Protein AF-A0A7C3UET1-F1 (afdb_monomer)

Nearest PDB structures (foldseek):
  3eo8-assembly3_E  TM=8.356E-01  e=1.888E-07  Clostridioides difficile 630
  3gfa-assembly1_B  TM=7.916E-01  e=6.105E-06  Clostridioides difficile 630
  6q1l-assembly1_B  TM=7.714E-01  e=3.092E-04  Thermotoga neapolitana DSM 4359
  4xoo-assembly2_C  TM=7.769E-01  e=6.409E-04  Mycobacterium tuberculosis H37Rv
  3gfd-assembly1_B  TM=6.385E-01  e=4.578E-04  Mus musculus

Secondary structure (DSSP, 8-state):
--PPPP-----------------------PPPPP-PPTTS--PPP---------------------PPPPPPPHHHHHHHHS-HHHHHHH-------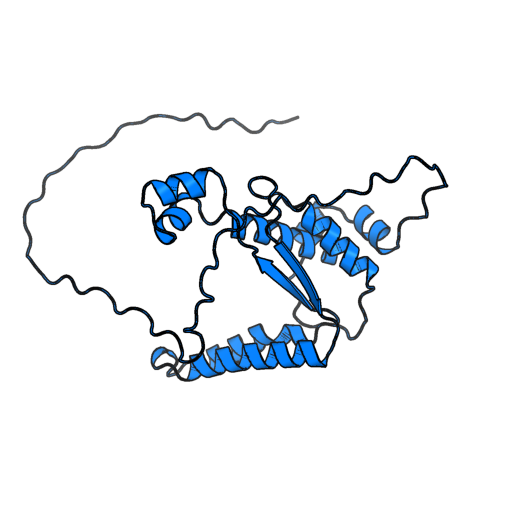-SPPPPHHHHHHHHHHHTTS--GGG---EEEEEE--HHHHHHHHHHHHHHHHHHHTSGGGTT-HHHHHHHHHHHHGGGGSS-EEEEEEPP---HHHHHHHHTT--HHHHHHHHT-HHHHHHHHHHHHHHHHHHHT-

Mean predicted aligned error: 14.2 Å

Structure (mmCIF, N/CA/C/O backbone):
data_AF-A0A7C3UET1-F1
#
_entry.id   AF-A0A7C3UET1-F1
#
loop_
_atom_site.group_PDB
_atom_site.id
_atom_site.type_symbol
_atom_site.label_atom_id
_atom_site.label_alt_id
_atom_site.label_comp_id
_atom_site.label_asym_id
_atom_site.label_entity_id
_atom_site.label_seq_id
_atom_site.pdbx_PDB_ins_code
_atom_site.Cartn_x
_atom_site.Cartn_y
_atom_site.Cartn_z
_atom_site.occupancy
_atom_site.B_iso_or_equiv
_atom_site.auth_seq_id
_atom_site.auth_comp_id
_atom_site.auth_asym_id
_atom_site.auth_atom_id
_atom_site.pdbx_PDB_model_num
ATOM 1 N N . MET A 1 1 ? -22.199 26.125 -11.992 1.00 42.38 1 MET A N 1
ATOM 2 C CA . MET A 1 1 ? -21.996 25.709 -13.396 1.00 42.38 1 MET A CA 1
ATOM 3 C C . MET A 1 1 ? -20.856 26.526 -13.980 1.00 42.38 1 MET A C 1
ATOM 5 O O . MET A 1 1 ? -21.085 27.665 -14.350 1.00 42.38 1 MET A O 1
ATOM 9 N N . THR A 1 2 ? -19.646 25.981 -14.042 1.00 31.84 2 THR A N 1
ATOM 10 C CA . THR A 1 2 ? -18.542 26.550 -14.833 1.00 31.84 2 THR A CA 1
ATOM 11 C C . THR A 1 2 ? -17.661 25.385 -15.267 1.00 31.84 2 THR A C 1
ATOM 13 O O . THR A 1 2 ? -17.102 24.666 -14.444 1.00 31.84 2 THR A O 1
ATOM 16 N N . GLY A 1 3 ? -17.692 25.114 -16.571 1.00 27.70 3 GLY A N 1
ATOM 17 C CA . GLY A 1 3 ? -17.158 23.908 -17.186 1.00 27.70 3 GLY A CA 1
ATOM 18 C C . GLY A 1 3 ? -15.649 23.950 -17.398 1.00 27.70 3 GLY A C 1
ATOM 19 O O . GLY A 1 3 ? -15.035 25.004 -17.546 1.00 27.70 3 GLY A O 1
ATOM 20 N N . TRP A 1 4 ? -15.074 22.755 -17.439 1.00 23.27 4 TRP A N 1
ATOM 21 C CA . TRP A 1 4 ? -13.683 22.485 -17.783 1.00 23.27 4 TRP A CA 1
ATOM 22 C C . TRP A 1 4 ? -13.467 22.752 -19.286 1.00 23.27 4 TRP A C 1
ATOM 24 O O . TRP A 1 4 ? -14.187 22.161 -20.098 1.00 23.27 4 TRP A O 1
ATOM 34 N N . PRO A 1 5 ? -12.520 23.610 -19.713 1.00 33.50 5 PRO A N 1
ATOM 35 C CA . PRO A 1 5 ? -12.307 23.844 -21.135 1.00 33.50 5 PRO A CA 1
ATOM 36 C C . PRO A 1 5 ? -11.598 22.651 -21.782 1.00 33.50 5 PRO A C 1
ATOM 38 O O . PRO A 1 5 ? -10.507 22.248 -21.379 1.00 33.50 5 PRO A O 1
ATOM 41 N N . SER A 1 6 ? -12.231 22.113 -22.821 1.00 32.22 6 SER A N 1
ATOM 42 C CA . SER A 1 6 ? -11.709 21.096 -23.729 1.00 32.22 6 SER A CA 1
ATOM 43 C C . SER A 1 6 ? -10.319 21.461 -24.267 1.00 32.22 6 SER A C 1
ATOM 45 O O . SER A 1 6 ? -10.151 22.499 -24.913 1.00 32.22 6 SER A O 1
ATOM 47 N N . CYS A 1 7 ? -9.346 20.573 -24.074 1.00 28.53 7 CYS A N 1
ATOM 48 C CA . CYS A 1 7 ? -8.029 20.665 -24.694 1.00 28.53 7 CYS A CA 1
ATOM 49 C C . CYS A 1 7 ? -8.159 20.403 -26.209 1.00 28.53 7 CYS A C 1
ATOM 51 O O . CYS A 1 7 ? -8.261 19.258 -26.657 1.00 28.53 7 CYS A O 1
ATOM 53 N N . ARG A 1 8 ? -8.220 21.478 -27.006 1.00 32.38 8 ARG A N 1
ATOM 54 C CA . ARG A 1 8 ? -8.099 21.424 -28.471 1.00 32.38 8 ARG A CA 1
ATOM 55 C C . ARG A 1 8 ? -6.652 21.090 -28.826 1.00 32.38 8 ARG A C 1
ATOM 57 O O . ARG A 1 8 ? -5.739 21.811 -28.443 1.00 32.38 8 ARG A O 1
ATOM 64 N N . ARG A 1 9 ? -6.449 20.020 -29.599 1.00 35.78 9 ARG A N 1
ATOM 65 C CA . ARG A 1 9 ? -5.160 19.721 -30.239 1.00 35.78 9 ARG A CA 1
ATOM 66 C C . ARG A 1 9 ? -4.886 20.778 -31.307 1.00 35.78 9 ARG A C 1
ATOM 68 O O . ARG A 1 9 ? -5.566 20.790 -32.330 1.00 35.78 9 ARG A O 1
ATOM 75 N N . SER A 1 10 ? -3.885 21.624 -31.100 1.00 31.27 10 SER A N 1
ATOM 76 C CA . SER A 1 10 ? -3.256 22.386 -32.177 1.00 31.27 10 SER A CA 1
ATOM 77 C C . SER A 1 10 ? -2.119 21.551 -32.772 1.00 31.27 10 SER A C 1
ATOM 79 O O . SER A 1 10 ? -1.204 21.116 -32.075 1.00 31.27 10 SER A O 1
ATOM 81 N N . ARG A 1 11 ? -2.199 21.282 -34.079 1.00 38.38 11 ARG A N 1
ATOM 82 C CA . ARG A 1 11 ? -1.039 20.880 -34.882 1.00 38.38 11 ARG A CA 1
ATOM 83 C 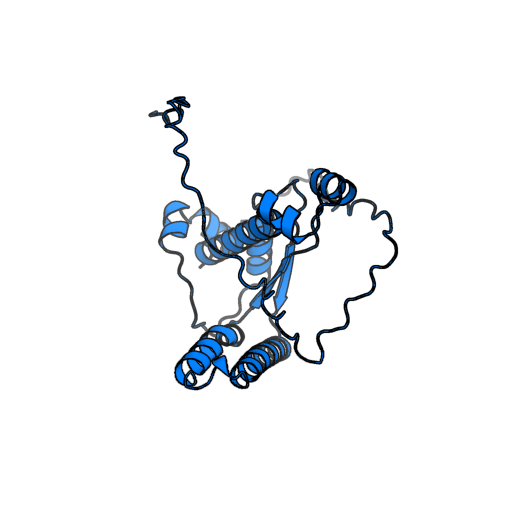C . ARG A 1 11 ? -0.241 22.145 -35.184 1.00 38.38 11 ARG A C 1
ATOM 85 O O . ARG A 1 11 ? -0.810 23.077 -35.745 1.00 38.38 11 ARG A O 1
ATOM 92 N N . ALA A 1 12 ? 1.049 22.155 -34.869 1.00 32.56 12 ALA A N 1
ATOM 93 C CA . ALA A 1 12 ? 1.991 23.114 -35.433 1.00 32.56 12 ALA A CA 1
ATOM 94 C C . ALA A 1 12 ? 3.374 22.467 -35.645 1.00 32.56 12 ALA A C 1
ATOM 96 O O . ALA A 1 12 ? 4.009 22.032 -34.692 1.00 32.56 12 ALA A O 1
ATOM 97 N N . ALA A 1 13 ? 3.730 22.389 -36.933 1.00 30.41 13 ALA A N 1
ATOM 98 C CA . ALA A 1 13 ? 5.034 22.438 -37.607 1.00 30.41 13 ALA A CA 1
ATOM 99 C C . ALA A 1 13 ? 6.297 21.825 -36.960 1.00 30.41 13 ALA A C 1
ATOM 101 O O . ALA A 1 13 ? 6.829 22.318 -35.969 1.00 30.41 13 ALA A O 1
ATOM 102 N N . GLU A 1 14 ? 6.849 20.824 -37.655 1.00 34.00 14 GLU A N 1
ATOM 103 C CA . GLU A 1 14 ? 8.229 20.339 -37.522 1.00 34.00 14 GLU A CA 1
ATOM 104 C C . GLU A 1 14 ? 9.252 21.399 -37.980 1.00 34.00 14 GLU A C 1
ATOM 106 O O . GLU A 1 14 ? 9.086 21.970 -39.062 1.00 34.00 14 GLU A O 1
ATOM 111 N N . PRO A 1 15 ? 10.368 21.600 -37.255 1.00 35.97 15 PRO A N 1
ATOM 112 C CA . PRO A 1 15 ? 11.546 22.247 -37.808 1.00 35.97 15 PRO A CA 1
ATOM 113 C C . PRO A 1 15 ? 12.622 21.226 -38.219 1.00 35.97 15 PRO A C 1
ATOM 115 O O . PRO A 1 15 ? 13.218 20.549 -37.387 1.00 35.97 15 PRO A O 1
ATOM 118 N N . GLY A 1 16 ? 12.868 21.182 -39.532 1.00 31.75 16 GLY A N 1
ATOM 119 C CA . GLY A 1 16 ? 14.183 21.180 -40.188 1.00 31.75 16 GLY A CA 1
ATOM 120 C C . GLY A 1 16 ? 15.289 20.258 -39.667 1.00 31.75 16 GLY A C 1
ATOM 121 O O . GLY A 1 16 ? 16.014 20.599 -38.735 1.00 31.75 16 GLY A O 1
ATOM 122 N N . ARG A 1 17 ? 15.525 19.170 -40.410 1.00 31.83 17 ARG A N 1
ATOM 123 C CA . ARG A 1 17 ? 16.782 18.407 -40.406 1.00 31.83 17 ARG A CA 1
ATOM 124 C C . ARG A 1 17 ? 17.966 19.332 -40.719 1.00 31.83 17 ARG A C 1
ATOM 126 O O . ARG A 1 17 ? 17.926 20.073 -41.699 1.00 31.83 17 ARG A O 1
ATOM 133 N N . ARG A 1 18 ? 19.029 19.247 -39.919 1.00 34.31 18 ARG A N 1
ATOM 134 C CA . ARG A 1 18 ? 20.379 19.666 -40.308 1.00 34.31 18 ARG A CA 1
ATOM 135 C C . ARG A 1 18 ? 21.311 18.479 -40.141 1.00 34.31 18 ARG A C 1
ATOM 137 O O . ARG A 1 18 ? 21.369 17.884 -39.067 1.00 34.31 18 ARG A O 1
ATOM 144 N N . ASP A 1 19 ? 21.997 18.162 -41.227 1.00 32.53 19 ASP A N 1
ATOM 145 C CA . ASP A 1 19 ? 23.050 17.164 -41.290 1.00 32.53 19 ASP A CA 1
ATOM 146 C C . ASP A 1 19 ? 24.285 17.654 -40.526 1.00 32.53 19 ASP A C 1
ATOM 148 O O . ASP A 1 19 ? 24.736 18.786 -40.704 1.00 32.53 19 ASP A O 1
ATOM 152 N N . ALA A 1 20 ? 24.846 16.783 -39.691 1.00 35.81 20 ALA A N 1
ATOM 153 C CA . ALA A 1 20 ? 26.198 16.913 -39.168 1.00 35.81 20 ALA A CA 1
ATOM 154 C C . ALA A 1 20 ? 26.827 15.517 -39.165 1.00 35.81 20 ALA A C 1
ATOM 156 O O . ALA A 1 20 ? 26.382 14.617 -38.453 1.00 35.81 20 ALA A O 1
ATOM 157 N N . GLY A 1 21 ? 27.820 15.330 -40.032 1.00 28.64 21 GLY A N 1
ATOM 158 C CA . GLY A 1 21 ? 28.594 14.103 -40.130 1.00 28.64 21 GLY A CA 1
ATOM 159 C C . GLY A 1 21 ? 29.679 13.994 -39.056 1.00 28.64 21 GLY A C 1
ATOM 160 O O . GLY A 1 21 ? 30.215 14.996 -38.595 1.00 28.64 21 GLY A O 1
ATOM 161 N N . GLY A 1 22 ? 30.027 12.740 -38.752 1.00 29.17 22 GLY A N 1
ATOM 162 C CA . GLY A 1 22 ? 31.383 12.295 -38.420 1.00 29.17 22 GLY A CA 1
ATOM 163 C C . GLY A 1 22 ? 31.859 12.440 -36.974 1.00 29.17 22 GLY A C 1
ATOM 164 O O . GLY A 1 22 ? 32.434 13.461 -36.624 1.00 29.17 22 GLY A O 1
ATOM 165 N N . ALA A 1 23 ? 31.777 11.352 -36.195 1.00 31.91 23 ALA A N 1
ATOM 166 C CA . ALA A 1 23 ? 32.791 11.013 -35.189 1.00 31.91 23 ALA A CA 1
ATOM 167 C C . ALA A 1 23 ? 32.694 9.537 -34.745 1.00 31.91 23 ALA A C 1
ATOM 169 O O . ALA A 1 23 ? 31.705 9.134 -34.143 1.00 31.91 23 ALA A O 1
ATOM 170 N N . GLY A 1 24 ? 33.755 8.775 -35.034 1.00 30.09 24 GLY A N 1
ATOM 171 C CA . GLY A 1 24 ? 34.467 7.931 -34.063 1.00 30.09 24 GLY A CA 1
ATOM 172 C C . GLY A 1 24 ? 33.767 6.710 -33.464 1.00 30.09 24 GLY A C 1
ATOM 173 O O . GLY A 1 24 ? 32.987 6.819 -32.525 1.00 30.09 24 GLY A O 1
ATOM 174 N N . ASP A 1 25 ? 34.183 5.542 -33.946 1.00 37.47 25 ASP A N 1
ATOM 175 C CA . ASP A 1 25 ? 33.967 4.213 -33.372 1.00 37.47 25 ASP A CA 1
ATOM 176 C C . ASP A 1 25 ? 34.577 4.096 -31.956 1.00 37.47 25 ASP A C 1
ATOM 178 O O . ASP A 1 25 ? 35.706 4.535 -31.722 1.00 37.47 25 ASP A O 1
ATOM 182 N N . GLY A 1 26 ? 33.839 3.522 -30.996 1.00 30.56 26 GLY A N 1
ATOM 183 C CA . GLY A 1 26 ? 34.274 3.469 -29.596 1.00 30.56 26 GLY A CA 1
ATOM 184 C C . GLY A 1 26 ? 33.333 2.738 -28.631 1.00 30.56 26 GLY A C 1
ATOM 185 O O . GLY A 1 26 ? 32.593 3.365 -27.882 1.00 30.56 26 GLY A O 1
ATOM 186 N N . GLY A 1 27 ? 33.421 1.404 -28.599 1.00 30.25 27 GLY A N 1
ATOM 187 C CA . GLY A 1 27 ? 33.250 0.590 -27.384 1.00 30.25 27 GLY A CA 1
ATOM 188 C C . GLY A 1 27 ? 31.842 0.450 -26.784 1.00 30.25 27 GLY A C 1
ATOM 189 O O . GLY A 1 27 ? 31.506 1.082 -25.785 1.00 30.25 27 GLY A O 1
ATOM 190 N N . SER A 1 28 ? 31.053 -0.507 -27.284 1.00 34.75 28 SER A N 1
ATOM 191 C CA . SER A 1 28 ? 29.810 -0.964 -26.646 1.00 34.75 28 SER A CA 1
ATOM 192 C C . SER A 1 28 ? 30.082 -1.801 -25.381 1.00 34.75 28 SER A C 1
ATOM 194 O O . SER A 1 28 ? 30.035 -3.033 -25.400 1.00 34.75 28 SER A O 1
ATOM 196 N N . GLY A 1 29 ? 30.358 -1.142 -24.256 1.00 31.42 29 GLY A N 1
ATOM 197 C CA . GLY A 1 29 ? 30.370 -1.765 -22.932 1.00 31.42 29 GLY A CA 1
ATOM 198 C C . GLY A 1 29 ? 28.954 -1.863 -22.363 1.00 31.42 29 GLY A C 1
ATOM 199 O O . GLY A 1 29 ? 28.397 -0.877 -21.888 1.00 31.42 29 GLY A O 1
ATOM 200 N N . ARG A 1 30 ? 28.344 -3.053 -22.401 1.00 34.75 30 ARG A N 1
ATOM 201 C CA . ARG A 1 30 ? 27.070 -3.324 -21.714 1.00 34.75 30 ARG A CA 1
ATOM 202 C C . ARG A 1 30 ? 27.284 -3.137 -20.199 1.00 34.75 30 ARG A C 1
ATOM 204 O O . ARG A 1 30 ? 28.204 -3.762 -19.671 1.00 34.75 30 ARG A O 1
ATOM 211 N N . PRO A 1 31 ? 26.472 -2.344 -19.474 1.00 35.59 31 PRO A N 1
ATOM 212 C CA . PRO A 1 31 ? 26.631 -2.229 -18.027 1.00 35.59 31 PRO A CA 1
ATOM 213 C C . PRO A 1 31 ? 26.418 -3.602 -17.359 1.00 35.59 31 PRO A C 1
ATOM 215 O O . PRO A 1 31 ? 25.559 -4.375 -17.812 1.00 35.59 31 PRO A O 1
ATOM 218 N N . PRO A 1 32 ? 27.189 -3.946 -16.310 1.00 36.84 32 PRO A N 1
ATOM 219 C CA . PRO A 1 32 ? 27.057 -5.231 -15.639 1.00 36.84 32 PRO A CA 1
ATOM 220 C C . PRO A 1 32 ? 25.678 -5.351 -14.984 1.00 36.84 32 PRO A C 1
ATOM 222 O O . PRO A 1 32 ? 25.171 -4.418 -14.363 1.00 36.84 32 PRO A O 1
ATOM 225 N N . ARG A 1 33 ? 25.055 -6.525 -15.131 1.00 36.28 33 ARG A N 1
ATOM 226 C CA . ARG A 1 33 ? 23.790 -6.845 -14.458 1.00 36.28 33 ARG A CA 1
ATOM 227 C C . ARG A 1 33 ? 24.008 -6.838 -12.937 1.00 36.28 33 ARG A C 1
ATOM 229 O O . ARG A 1 33 ? 25.010 -7.404 -12.494 1.00 36.28 33 ARG A O 1
ATOM 236 N N . PRO A 1 34 ? 23.080 -6.288 -12.133 1.00 35.75 34 PRO A N 1
ATOM 237 C CA . PRO A 1 34 ? 23.164 -6.405 -10.683 1.00 35.75 34 PRO A CA 1
ATOM 238 C C . PRO A 1 34 ? 23.165 -7.887 -10.286 1.00 35.75 34 PRO A C 1
ATOM 240 O O . PRO A 1 34 ? 22.321 -8.668 -10.735 1.00 35.75 34 PRO A O 1
ATOM 243 N N . ARG A 1 35 ? 24.147 -8.289 -9.471 1.00 42.69 35 ARG A N 1
ATOM 244 C CA . ARG A 1 35 ? 24.213 -9.638 -8.897 1.00 42.69 35 ARG A CA 1
ATOM 245 C C . ARG A 1 35 ? 23.105 -9.768 -7.850 1.00 42.69 35 ARG A C 1
ATOM 247 O O . ARG A 1 35 ? 23.139 -9.093 -6.828 1.00 42.69 35 ARG A O 1
ATOM 254 N N . LEU A 1 36 ? 22.125 -10.630 -8.115 1.00 38.62 36 LEU A N 1
ATOM 255 C CA . LEU A 1 36 ? 21.142 -11.056 -7.117 1.00 38.62 36 LEU A CA 1
ATOM 256 C C . LEU A 1 36 ? 21.862 -11.716 -5.931 1.00 38.62 36 LEU A C 1
ATOM 258 O O . LEU A 1 36 ? 22.792 -12.500 -6.129 1.00 38.62 36 LEU A O 1
ATOM 262 N N . LEU A 1 37 ? 21.413 -11.406 -4.713 1.00 36.81 37 LEU A N 1
ATOM 263 C CA . LEU A 1 37 ? 21.905 -12.026 -3.482 1.00 36.81 37 LEU A CA 1
ATOM 264 C C . LEU A 1 37 ? 21.772 -13.565 -3.562 1.00 36.81 37 LEU A C 1
ATOM 266 O O . LEU A 1 37 ? 20.735 -14.060 -4.028 1.00 36.81 37 LEU A O 1
ATOM 270 N N . PRO A 1 38 ? 22.769 -14.341 -3.091 1.00 31.56 38 PRO A N 1
ATOM 271 C CA . PRO A 1 38 ? 22.646 -15.792 -2.994 1.00 31.56 38 PRO A CA 1
ATOM 272 C C . PRO A 1 38 ? 21.482 -16.139 -2.053 1.00 31.56 38 PRO A C 1
ATOM 274 O O . PRO A 1 38 ? 21.501 -15.764 -0.886 1.00 31.56 38 PRO A O 1
ATOM 277 N N . GLY A 1 39 ? 20.448 -16.813 -2.568 1.00 41.31 39 GLY A N 1
ATOM 278 C CA . GLY A 1 39 ? 19.260 -17.222 -1.797 1.00 41.31 39 GLY A CA 1
ATOM 279 C C . GLY A 1 39 ? 17.908 -16.807 -2.391 1.00 41.31 39 GLY A C 1
ATOM 280 O O . GLY A 1 39 ? 16.904 -17.443 -2.094 1.00 41.31 39 GLY A O 1
ATOM 281 N N . LEU A 1 40 ? 17.872 -15.822 -3.298 1.00 39.25 40 LEU A N 1
ATOM 282 C CA . LEU A 1 40 ? 16.657 -15.416 -4.038 1.00 39.25 40 LEU A CA 1
ATOM 283 C C . LEU A 1 40 ? 16.573 -16.001 -5.462 1.00 39.25 40 LEU A C 1
ATOM 285 O O . LEU A 1 40 ? 15.604 -15.778 -6.183 1.00 39.25 40 LEU A O 1
ATOM 289 N N . ALA A 1 41 ? 17.574 -16.781 -5.875 1.00 34.44 41 ALA A N 1
ATOM 290 C CA . ALA A 1 41 ? 17.725 -17.307 -7.232 1.00 34.44 41 ALA A CA 1
ATOM 291 C C . ALA A 1 41 ? 17.020 -18.658 -7.468 1.00 34.44 41 ALA A C 1
ATOM 293 O O . ALA A 1 41 ? 17.542 -19.527 -8.164 1.00 34.44 41 ALA A O 1
ATOM 294 N N . ARG A 1 42 ? 15.825 -18.854 -6.906 1.00 37.34 42 ARG A N 1
ATOM 295 C CA . ARG A 1 42 ? 14.922 -19.918 -7.361 1.00 37.34 42 ARG A CA 1
ATOM 296 C C . ARG A 1 42 ? 13.589 -19.290 -7.717 1.00 37.34 42 ARG A C 1
ATOM 298 O O . ARG A 1 42 ? 12.694 -19.174 -6.888 1.00 37.34 42 ARG A O 1
ATOM 305 N N . GLY A 1 43 ? 13.490 -18.865 -8.975 1.00 34.91 43 GLY A N 1
ATOM 306 C CA . GLY A 1 43 ? 12.192 -18.640 -9.589 1.00 34.91 43 GLY A CA 1
ATOM 307 C C . GLY A 1 43 ? 11.366 -19.912 -9.433 1.00 34.91 43 GLY A C 1
ATOM 308 O O . GLY A 1 43 ? 11.847 -21.010 -9.719 1.00 34.91 43 GLY A O 1
ATOM 309 N N . VAL A 1 44 ? 10.145 -19.766 -8.928 1.00 35.00 44 VAL A N 1
ATOM 310 C CA . VAL A 1 44 ? 9.161 -20.846 -8.946 1.00 35.00 44 VAL A CA 1
ATOM 311 C C . VAL A 1 44 ? 8.988 -21.253 -10.414 1.00 35.00 44 VAL A C 1
ATOM 313 O O . VAL A 1 44 ? 8.730 -20.371 -11.238 1.00 35.00 44 VAL A O 1
ATOM 316 N N . PRO A 1 45 ? 9.171 -22.534 -10.784 1.00 30.52 45 PRO A N 1
ATOM 317 C CA . PRO A 1 45 ? 8.945 -22.960 -12.155 1.00 30.52 45 PRO A CA 1
ATOM 318 C C . PRO A 1 45 ? 7.513 -22.601 -12.548 1.00 30.52 45 PRO A C 1
ATOM 320 O O . PRO A 1 45 ? 6.567 -22.877 -11.805 1.00 30.52 45 PRO A O 1
ATOM 323 N N . ALA A 1 46 ? 7.356 -21.960 -13.706 1.00 37.97 46 ALA A N 1
ATOM 324 C CA . ALA A 1 46 ? 6.050 -21.715 -14.291 1.00 37.97 46 ALA A CA 1
ATOM 325 C C . ALA A 1 46 ? 5.412 -23.077 -14.600 1.00 37.97 46 ALA A C 1
ATOM 327 O O . ALA A 1 46 ? 5.710 -23.709 -15.611 1.00 37.97 46 ALA A O 1
ATOM 328 N N . GLY A 1 47 ? 4.576 -23.560 -13.679 1.00 33.00 47 GLY A N 1
ATOM 329 C CA . GLY A 1 47 ? 3.719 -24.712 -13.922 1.00 33.00 47 GLY A CA 1
ATOM 330 C C . GLY A 1 47 ? 2.790 -24.433 -15.108 1.00 33.00 47 GLY A C 1
ATOM 331 O O . GLY A 1 47 ? 2.529 -23.265 -15.419 1.00 33.00 47 GLY A O 1
ATOM 332 N N . PRO A 1 48 ? 2.281 -25.479 -15.781 1.00 30.95 48 PRO A N 1
ATOM 333 C CA . PRO A 1 48 ? 1.428 -25.311 -16.947 1.00 30.95 48 PRO A CA 1
ATOM 334 C C . PRO A 1 48 ? 0.263 -24.381 -16.610 1.00 30.95 48 PRO A C 1
ATOM 336 O O . PRO A 1 48 ? -0.347 -24.494 -15.541 1.00 30.95 48 PRO A O 1
ATOM 339 N N . ALA A 1 49 ? -0.032 -23.458 -17.527 1.00 39.78 49 ALA A N 1
ATOM 340 C CA . ALA A 1 49 ? -1.151 -22.536 -17.427 1.00 39.78 49 ALA A CA 1
ATOM 341 C C . ALA A 1 49 ? -2.463 -23.331 -17.349 1.00 39.78 49 ALA A C 1
ATOM 343 O O . ALA A 1 49 ? -3.109 -23.626 -18.354 1.00 39.78 49 ALA A O 1
ATOM 344 N N . ARG A 1 50 ? -2.872 -23.707 -16.132 1.00 33.88 50 ARG A N 1
ATOM 345 C CA . ARG A 1 50 ? -4.236 -24.156 -15.869 1.00 33.88 50 ARG A CA 1
ATOM 346 C C . ARG A 1 50 ? -5.144 -23.015 -16.304 1.00 33.88 50 ARG A C 1
ATOM 348 O O . ARG A 1 50 ? -4.982 -21.897 -15.814 1.00 33.88 50 ARG A O 1
ATOM 355 N N . LYS A 1 51 ? -6.111 -23.304 -17.181 1.00 33.78 51 LYS A N 1
ATOM 356 C CA . LYS A 1 51 ? -7.295 -22.458 -17.360 1.00 33.78 51 LYS A CA 1
ATOM 357 C C . LYS A 1 51 ? -7.908 -22.267 -15.973 1.00 33.78 51 LYS A C 1
ATOM 359 O O . LYS A 1 51 ? -8.614 -23.140 -15.475 1.00 33.78 51 LYS A O 1
ATOM 364 N N . ARG A 1 52 ? -7.570 -21.164 -15.306 1.00 42.53 52 ARG A N 1
ATOM 365 C CA . ARG A 1 52 ? -8.247 -20.749 -14.086 1.00 42.53 52 ARG A CA 1
ATOM 366 C C . ARG A 1 52 ? -9.588 -20.230 -14.569 1.00 42.53 52 ARG A C 1
ATOM 368 O O . ARG A 1 52 ? -9.665 -19.135 -15.118 1.00 42.53 52 ARG A O 1
ATOM 375 N N . GLY A 1 53 ? -10.614 -21.074 -14.454 1.00 30.89 53 GLY A N 1
ATOM 376 C CA . GLY A 1 53 ? -11.988 -20.592 -14.458 1.00 30.89 53 GLY A CA 1
ATOM 377 C C . GLY A 1 53 ? -12.028 -19.388 -13.528 1.00 30.89 53 GLY A C 1
ATOM 378 O O . GLY A 1 53 ? -11.427 -19.441 -12.451 1.00 30.89 53 GLY A O 1
ATOM 379 N N . GLY A 1 54 ? -12.600 -18.283 -14.011 1.00 28.55 54 GLY A N 1
ATOM 380 C CA . GLY A 1 54 ? -12.665 -17.051 -13.243 1.00 28.55 54 GLY A CA 1
ATOM 381 C C . GLY A 1 54 ? -13.106 -17.387 -11.828 1.00 28.55 54 GLY A C 1
ATOM 382 O O . GLY A 1 54 ? -14.084 -18.114 -11.646 1.00 28.55 54 GLY A O 1
ATOM 383 N N . VAL A 1 55 ? -12.349 -16.921 -10.835 1.00 32.38 55 VAL A N 1
ATOM 384 C CA . VAL A 1 55 ? -12.846 -16.904 -9.465 1.00 32.38 55 VAL A CA 1
ATOM 385 C C . VAL A 1 55 ? -14.028 -15.951 -9.515 1.00 32.38 55 VAL A C 1
ATOM 387 O O . VAL A 1 55 ? -13.872 -14.734 -9.458 1.00 32.38 55 VAL A O 1
ATOM 390 N N . GLN A 1 56 ? -15.216 -16.506 -9.742 1.00 26.33 56 GLN A N 1
ATOM 391 C CA . GLN A 1 56 ? -16.444 -15.803 -9.469 1.00 26.33 56 GLN A CA 1
ATOM 392 C C . GLN A 1 56 ? -16.445 -15.625 -7.962 1.00 26.33 56 GLN A C 1
ATOM 394 O O . GLN A 1 56 ? -16.731 -16.557 -7.211 1.00 26.33 56 GLN A O 1
ATOM 399 N N . VAL A 1 57 ? -16.075 -14.427 -7.518 1.00 34.34 57 VAL A N 1
ATOM 400 C CA . VAL A 1 57 ? -16.538 -13.944 -6.228 1.00 34.34 57 VAL A CA 1
ATOM 401 C C . VAL A 1 57 ? -18.054 -13.978 -6.355 1.00 34.34 57 VAL A C 1
ATOM 403 O O . VAL A 1 57 ? -18.640 -13.132 -7.031 1.00 34.34 57 VAL A O 1
ATOM 406 N N . ARG A 1 58 ? -18.684 -15.021 -5.802 1.00 26.50 58 ARG A N 1
ATOM 407 C CA . ARG A 1 58 ? -20.117 -14.998 -5.540 1.00 26.50 58 ARG A CA 1
ATOM 408 C C . ARG A 1 58 ? -20.322 -13.778 -4.656 1.00 26.50 58 ARG A C 1
ATOM 410 O O . ARG A 1 58 ? -20.024 -13.813 -3.468 1.00 26.50 58 ARG A O 1
ATOM 417 N N . GLN A 1 59 ? -20.780 -12.685 -5.253 1.00 33.56 59 GLN A N 1
ATOM 418 C CA . GLN A 1 59 ? -21.546 -11.721 -4.495 1.00 33.56 59 GLN A CA 1
ATOM 419 C C . GLN A 1 59 ? -22.780 -12.500 -4.065 1.00 33.56 59 GLN A C 1
ATOM 421 O O . GLN A 1 59 ? -23.633 -12.820 -4.894 1.00 33.56 59 GLN A O 1
ATOM 426 N N . GLU A 1 60 ? -22.814 -12.915 -2.801 1.00 28.03 60 GLU A N 1
ATOM 427 C CA . GLU A 1 60 ? -24.072 -13.285 -2.178 1.00 28.03 60 GLU A CA 1
ATOM 428 C C . GLU A 1 60 ? -24.993 -12.086 -2.366 1.00 28.03 60 GLU A C 1
ATOM 430 O O . GLU A 1 60 ? -24.828 -11.030 -1.757 1.00 28.03 60 GLU A O 1
ATOM 435 N N . THR A 1 61 ? -25.921 -12.228 -3.307 1.00 33.72 61 THR A N 1
ATOM 436 C CA . THR A 1 61 ? -27.087 -11.372 -3.400 1.00 33.72 61 THR A CA 1
ATOM 437 C C . THR A 1 61 ? -27.857 -11.660 -2.126 1.00 33.72 61 THR A C 1
ATOM 439 O O . THR A 1 61 ? -28.559 -12.664 -2.025 1.00 33.72 61 THR A O 1
ATOM 442 N N . GLN A 1 62 ? -27.639 -10.827 -1.108 1.00 40.09 62 GLN A N 1
ATOM 443 C CA . GLN A 1 62 ? -28.495 -10.807 0.064 1.00 40.09 62 GLN A CA 1
ATOM 444 C C . GLN A 1 62 ? -29.913 -10.592 -0.452 1.00 40.09 62 GLN A C 1
ATOM 446 O O . GLN A 1 62 ? -30.227 -9.559 -1.048 1.00 40.09 62 GLN A O 1
ATOM 451 N N . GLY A 1 63 ? -30.732 -11.632 -0.305 1.00 30.30 63 GLY A N 1
ATOM 452 C CA . GLY A 1 63 ? -32.150 -11.567 -0.593 1.00 30.30 63 GLY A CA 1
ATOM 453 C C . GLY A 1 63 ? -32.760 -10.390 0.155 1.00 30.30 63 GLY A C 1
ATOM 454 O O . GLY A 1 63 ? -32.381 -10.091 1.288 1.00 30.30 63 GLY A O 1
ATOM 455 N N . ALA A 1 64 ? -33.692 -9.716 -0.510 1.00 37.00 64 ALA A N 1
ATOM 456 C CA . ALA A 1 64 ? -34.501 -8.651 0.050 1.00 37.00 64 ALA A CA 1
ATOM 457 C C . ALA A 1 64 ? -35.353 -9.191 1.216 1.00 37.00 64 ALA A C 1
ATOM 459 O O . ALA A 1 64 ? -36.504 -9.576 1.042 1.00 37.00 64 ALA A O 1
ATOM 460 N N . GLY A 1 65 ? -34.759 -9.251 2.406 1.00 33.84 65 GLY A N 1
ATOM 461 C CA . GLY A 1 65 ? -35.427 -9.459 3.684 1.00 33.84 65 GLY A CA 1
ATOM 462 C C . GLY A 1 65 ? -35.288 -8.183 4.501 1.00 33.84 65 GLY A C 1
ATOM 463 O O . GLY A 1 65 ? -34.283 -7.986 5.178 1.00 33.84 65 GLY A O 1
ATOM 464 N N . GLY A 1 66 ? -36.267 -7.286 4.378 1.00 39.47 66 GLY A N 1
ATOM 465 C CA . GLY A 1 66 ? -36.312 -6.008 5.085 1.00 39.47 66 GLY A CA 1
ATOM 466 C C . GLY A 1 66 ? -36.567 -6.185 6.580 1.00 39.47 66 GLY A C 1
ATOM 467 O O . GLY A 1 66 ? -37.700 -6.071 7.034 1.00 39.47 66 GLY A O 1
ATOM 468 N N . GLY A 1 67 ? -35.509 -6.449 7.345 1.00 37.62 67 GLY A N 1
ATOM 469 C CA . GLY A 1 67 ? -35.436 -6.047 8.750 1.00 37.62 67 GLY A CA 1
ATOM 470 C C . GLY A 1 67 ? -34.944 -4.596 8.844 1.00 37.62 67 GLY A C 1
ATOM 471 O O . GLY A 1 67 ? -34.268 -4.139 7.917 1.00 37.62 67 GLY A O 1
ATOM 472 N N . PRO A 1 68 ? -35.263 -3.844 9.916 1.00 43.84 68 PRO A N 1
ATOM 473 C CA . PRO A 1 68 ? -34.743 -2.491 10.081 1.00 43.84 68 PRO A CA 1
ATOM 474 C C . PRO A 1 68 ? -33.216 -2.540 9.999 1.00 43.84 68 PRO A C 1
ATOM 476 O O . PRO A 1 68 ? -32.581 -3.316 10.715 1.00 43.84 68 PRO A O 1
ATOM 479 N N . ALA A 1 69 ? -32.641 -1.759 9.080 1.00 54.78 69 ALA A N 1
ATOM 480 C CA . ALA A 1 69 ? -31.199 -1.685 8.901 1.00 54.78 69 ALA A CA 1
ATOM 481 C C . ALA A 1 69 ? -30.558 -1.394 10.263 1.00 54.78 69 ALA A C 1
ATOM 483 O O . ALA A 1 69 ? -30.860 -0.372 10.883 1.00 54.78 69 ALA A O 1
ATOM 484 N N . ALA A 1 70 ? -29.725 -2.319 10.748 1.00 58.59 70 ALA A N 1
ATOM 485 C CA . ALA A 1 70 ? -28.988 -2.127 11.987 1.00 58.59 70 ALA A CA 1
ATOM 486 C C . ALA A 1 70 ? -28.255 -0.777 11.928 1.00 58.59 70 ALA A C 1
ATOM 488 O O . ALA A 1 70 ? -27.718 -0.407 10.879 1.00 58.59 70 ALA A O 1
ATOM 489 N N . ALA A 1 71 ? -28.265 -0.032 13.037 1.00 63.50 71 ALA A N 1
ATOM 490 C CA . ALA A 1 71 ? -27.625 1.276 13.096 1.00 63.50 71 ALA A CA 1
ATOM 491 C C . ALA A 1 71 ? -26.163 1.181 12.608 1.00 63.50 71 ALA A C 1
ATOM 493 O O . ALA A 1 71 ? -25.469 0.215 12.946 1.00 63.50 71 ALA A O 1
ATOM 494 N N . PRO A 1 72 ? -25.678 2.147 11.803 1.0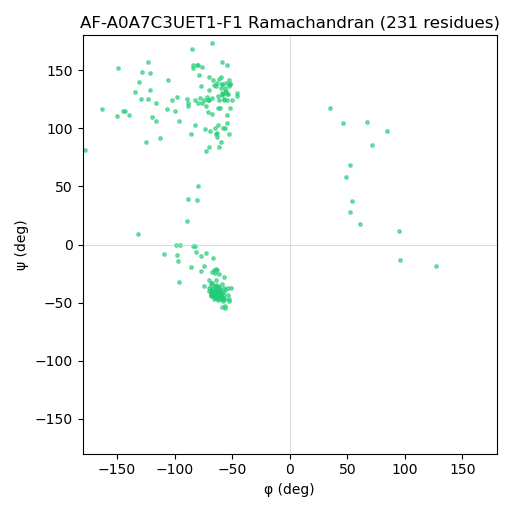0 70.50 72 PRO A N 1
ATOM 495 C CA . PRO A 1 72 ? -24.323 2.101 11.266 1.00 70.50 72 PRO A CA 1
ATOM 496 C C . PRO A 1 72 ? -23.306 2.055 12.409 1.00 70.50 72 PRO A C 1
ATOM 498 O O . PRO A 1 72 ? -23.457 2.776 13.397 1.00 70.50 72 PRO A O 1
ATOM 501 N N . SER A 1 73 ? -22.261 1.230 12.272 1.00 83.88 73 SER A N 1
ATOM 502 C CA . SER A 1 73 ? -21.187 1.147 13.269 1.00 83.88 73 SER A CA 1
ATOM 503 C C . SER A 1 73 ? -20.570 2.531 13.538 1.00 83.88 73 SER A C 1
ATOM 505 O O . SER A 1 73 ? -20.587 3.385 12.643 1.00 83.88 73 SER A O 1
ATOM 507 N N . PRO A 1 74 ? -19.980 2.779 14.725 1.00 88.88 74 PRO A N 1
ATOM 508 C CA . PRO A 1 74 ? -19.333 4.059 15.025 1.00 88.88 74 PRO A CA 1
ATOM 509 C C . PRO A 1 74 ? -18.330 4.499 13.947 1.00 88.88 74 PRO A C 1
ATOM 511 O O . PRO A 1 74 ? -18.281 5.672 13.586 1.00 88.88 74 PRO A O 1
ATOM 514 N N . ALA A 1 75 ? -17.589 3.558 13.358 1.00 89.69 75 ALA A N 1
ATOM 515 C CA . ALA A 1 75 ? -16.679 3.830 12.250 1.00 89.69 75 ALA A CA 1
ATOM 516 C C . ALA A 1 75 ? -17.397 4.285 10.968 1.00 89.69 75 ALA A C 1
ATOM 518 O O . ALA A 1 75 ? -16.966 5.249 10.337 1.00 89.69 75 ALA A O 1
ATOM 519 N N . ARG A 1 76 ? -18.533 3.667 10.609 1.00 91.56 76 ARG A N 1
ATOM 520 C CA . ARG A 1 76 ? -19.363 4.117 9.476 1.00 91.56 76 ARG A CA 1
ATOM 521 C C . ARG A 1 76 ? -19.952 5.507 9.715 1.00 91.56 76 ARG A C 1
ATOM 523 O O . ARG A 1 76 ? -20.046 6.283 8.770 1.00 91.56 76 ARG A O 1
ATOM 530 N N . GLN A 1 77 ? -20.308 5.837 10.957 1.00 91.81 77 GLN A N 1
ATOM 531 C CA . GLN A 1 77 ? -20.773 7.181 11.313 1.00 91.81 77 GLN A CA 1
ATOM 532 C C . GLN A 1 77 ? -19.656 8.219 11.157 1.00 91.81 77 GLN A C 1
ATOM 534 O O . GLN A 1 77 ? -19.875 9.246 10.518 1.00 91.81 77 GLN A O 1
ATOM 539 N N . ARG A 1 78 ? -18.445 7.930 11.663 1.00 92.94 78 ARG A N 1
ATOM 540 C CA . ARG A 1 78 ? -17.266 8.797 11.479 1.00 92.94 78 ARG A CA 1
ATOM 541 C C . ARG A 1 78 ? -16.948 9.006 9.999 1.00 92.94 78 ARG A C 1
ATOM 543 O O . ARG A 1 78 ? -16.797 10.144 9.568 1.00 92.94 78 ARG A O 1
ATOM 550 N N . LEU A 1 79 ? -16.961 7.932 9.210 1.00 93.25 79 LEU A N 1
ATOM 551 C CA . LEU A 1 79 ? -16.755 7.993 7.765 1.00 93.25 79 LEU A CA 1
ATOM 552 C C . LEU A 1 79 ? -17.811 8.857 7.056 1.00 93.25 79 LEU A C 1
ATOM 554 O O . LEU A 1 79 ? -17.458 9.650 6.191 1.00 93.25 79 LEU A O 1
ATOM 558 N N . ALA A 1 80 ? -19.091 8.718 7.416 1.00 91.81 80 ALA A N 1
ATOM 559 C CA . ALA A 1 80 ? -20.179 9.500 6.825 1.00 91.81 80 ALA A CA 1
ATOM 560 C C . ALA A 1 80 ? -20.121 10.988 7.210 1.00 91.81 80 ALA A C 1
ATOM 562 O O . ALA A 1 80 ? -20.489 11.844 6.409 1.00 91.81 80 ALA A O 1
ATOM 563 N N . ALA A 1 81 ? -19.652 11.297 8.421 1.00 92.94 81 ALA A N 1
ATOM 564 C CA . ALA A 1 81 ? -19.455 12.668 8.882 1.00 92.94 81 ALA A CA 1
ATOM 565 C C . ALA A 1 81 ? -18.189 13.322 8.293 1.00 92.94 81 ALA A C 1
ATOM 567 O O . ALA A 1 81 ? -18.096 14.549 8.238 1.00 92.94 81 ALA A O 1
ATOM 568 N N . ALA A 1 82 ? -17.207 12.528 7.858 1.00 93.38 82 ALA A N 1
ATOM 569 C CA . ALA A 1 82 ? -15.945 13.028 7.338 1.00 93.38 82 ALA A CA 1
ATOM 570 C C . ALA A 1 82 ? -16.110 13.664 5.944 1.00 93.38 82 ALA A C 1
ATOM 572 O O . ALA A 1 82 ? -16.458 13.010 4.962 1.00 93.38 82 ALA A O 1
ATOM 573 N N . GLY A 1 83 ? -15.795 14.956 5.828 1.00 96.38 83 GLY A N 1
ATOM 574 C CA . GLY A 1 83 ? -15.771 15.646 4.538 1.00 96.38 83 GLY A CA 1
ATOM 575 C C . GLY A 1 83 ? -14.583 15.203 3.679 1.00 96.38 83 GLY A C 1
ATOM 576 O O . GLY A 1 83 ? -13.438 15.291 4.120 1.00 96.38 83 GLY A O 1
ATOM 577 N N . PHE A 1 84 ? -14.830 14.784 2.432 1.00 96.56 84 PHE A N 1
ATOM 578 C CA . PHE A 1 84 ? -13.786 14.262 1.535 1.00 96.56 84 PHE A CA 1
ATOM 579 C C . PHE A 1 84 ? -12.580 15.205 1.383 1.00 96.56 84 PHE A C 1
ATOM 581 O O . PHE A 1 84 ? -11.438 14.768 1.521 1.00 96.56 84 PHE A O 1
ATOM 588 N N . GLU A 1 85 ? -12.813 16.504 1.157 1.00 98.06 85 GLU A N 1
ATOM 589 C CA . GLU A 1 85 ? -11.725 17.485 1.043 1.00 98.06 85 GLU A CA 1
ATOM 590 C C . GLU A 1 85 ? -10.878 17.546 2.322 1.00 98.06 85 GLU A C 1
ATOM 592 O O . GLU A 1 85 ? -9.647 17.537 2.251 1.00 98.06 85 GLU A O 1
ATOM 597 N N . ALA A 1 86 ? -11.525 17.561 3.490 1.00 97.62 86 ALA A N 1
ATOM 598 C CA . ALA A 1 86 ? -10.834 17.596 4.771 1.00 97.62 86 ALA A CA 1
ATOM 599 C C . ALA A 1 86 ? -9.969 16.343 4.960 1.00 97.62 86 ALA A C 1
ATOM 601 O O . ALA A 1 86 ? -8.795 16.468 5.308 1.00 97.62 86 ALA A O 1
ATOM 602 N N . VAL A 1 87 ? -10.500 15.153 4.658 1.00 98.12 87 VAL A N 1
ATOM 603 C CA . VAL A 1 87 ? -9.762 13.880 4.744 1.00 98.12 87 VAL A CA 1
ATOM 604 C C . VAL A 1 87 ? -8.519 13.914 3.854 1.00 98.12 87 VAL A C 1
ATOM 606 O O . VAL A 1 87 ? -7.419 13.617 4.317 1.00 98.12 87 VAL A O 1
ATOM 609 N N . VAL A 1 88 ? -8.662 14.330 2.592 1.00 97.94 88 VAL A N 1
ATOM 610 C CA . VAL A 1 88 ? -7.542 14.383 1.640 1.00 97.94 88 VAL A CA 1
ATOM 611 C C . VAL A 1 88 ? -6.467 15.379 2.080 1.00 97.94 88 VAL A C 1
ATOM 613 O O 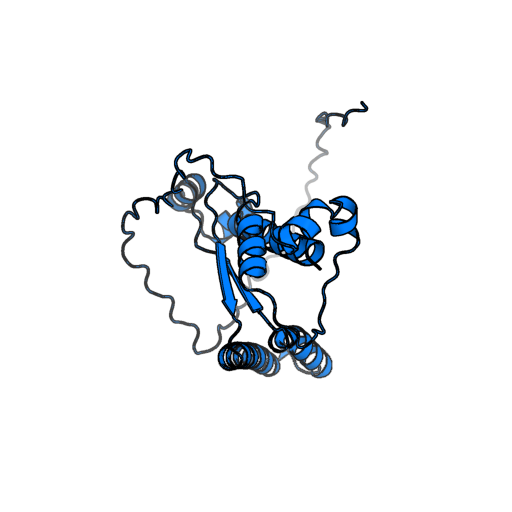. VAL A 1 88 ? -5.279 15.071 1.979 1.00 97.94 88 VAL A O 1
ATOM 616 N N . ARG A 1 89 ? -6.855 16.556 2.589 1.00 97.94 89 ARG A N 1
ATOM 617 C CA . ARG A 1 89 ? -5.906 17.602 3.004 1.00 97.94 89 ARG A CA 1
ATOM 618 C C . ARG A 1 89 ? -5.187 17.292 4.311 1.00 97.94 89 ARG A C 1
ATOM 620 O O . ARG A 1 89 ? -4.030 17.672 4.463 1.00 97.94 89 ARG A O 1
ATOM 627 N N . THR A 1 90 ? -5.872 16.657 5.256 1.00 97.81 90 THR A N 1
ATOM 628 C CA . THR A 1 90 ? -5.369 16.499 6.630 1.00 97.81 90 THR A CA 1
ATOM 629 C C . THR A 1 90 ? -4.702 15.152 6.883 1.00 97.81 90 THR A C 1
ATOM 631 O O . THR A 1 90 ? -3.981 15.014 7.871 1.00 97.81 90 THR A O 1
ATOM 634 N N . ARG A 1 91 ? -4.875 14.165 5.993 1.00 97.56 91 ARG A N 1
ATOM 635 C CA . ARG A 1 91 ? -4.205 12.868 6.121 1.00 97.56 91 ARG A CA 1
ATOM 636 C C . ARG A 1 91 ? -2.685 13.049 6.150 1.00 97.56 91 ARG A C 1
ATOM 638 O O . ARG A 1 91 ? -2.091 13.638 5.241 1.00 97.56 91 ARG A O 1
ATOM 645 N N . ALA A 1 92 ? -2.042 12.446 7.147 1.00 97.19 92 ALA A N 1
ATOM 646 C CA . ALA A 1 92 ? -0.593 12.455 7.339 1.00 97.19 92 ALA A CA 1
ATOM 647 C C . ALA A 1 92 ? -0.017 11.032 7.399 1.00 97.19 92 ALA A C 1
ATOM 649 O O . ALA A 1 92 ? -0.718 10.066 7.692 1.00 97.19 92 ALA A O 1
ATOM 650 N N . SER A 1 93 ? 1.277 10.881 7.096 1.00 97.25 93 SER A N 1
ATOM 651 C CA . SER A 1 93 ? 1.965 9.591 7.248 1.00 97.25 93 SER A CA 1
ATOM 652 C C . SER A 1 93 ? 2.468 9.458 8.682 1.00 97.25 93 SER A C 1
ATOM 654 O O . SER A 1 93 ? 3.545 9.960 9.014 1.00 97.25 93 SER A O 1
ATOM 656 N N . VAL A 1 94 ? 1.666 8.807 9.520 1.00 96.50 94 VAL A N 1
ATOM 657 C CA . VAL A 1 94 ? 1.938 8.588 10.945 1.00 96.50 94 VAL A CA 1
ATOM 658 C C . VAL A 1 94 ? 2.973 7.474 11.129 1.00 96.50 94 VAL A C 1
ATOM 660 O O . VAL A 1 94 ? 2.938 6.461 10.434 1.00 96.50 94 VAL A O 1
ATOM 663 N N . ARG A 1 95 ? 3.935 7.687 12.037 1.00 96.50 95 ARG A N 1
ATOM 664 C CA . ARG A 1 95 ? 5.047 6.749 12.310 1.00 96.50 95 ARG A CA 1
ATOM 665 C C . ARG A 1 95 ? 5.267 6.456 13.797 1.00 96.50 95 ARG A C 1
ATOM 667 O O . ARG A 1 95 ? 6.269 5.850 14.156 1.00 96.50 95 ARG A O 1
ATOM 674 N N . SER A 1 96 ? 4.349 6.914 14.640 1.00 96.00 96 SER A N 1
ATOM 675 C CA . SER A 1 96 ? 4.288 6.619 16.069 1.00 96.00 96 SER A CA 1
ATOM 676 C C . SER A 1 96 ? 2.841 6.284 16.394 1.00 96.00 96 SER A C 1
ATOM 678 O O . SER A 1 96 ? 1.944 7.008 15.959 1.00 96.00 96 SER A O 1
ATOM 680 N N . PHE A 1 97 ? 2.617 5.179 17.093 1.00 96.50 97 PHE A N 1
ATOM 681 C CA . PHE A 1 97 ? 1.290 4.612 17.302 1.00 96.50 97 PHE A CA 1
ATOM 682 C C . PHE A 1 97 ? 0.995 4.517 18.793 1.00 96.50 97 PHE A C 1
ATOM 684 O O . PHE A 1 97 ? 1.900 4.305 19.599 1.00 96.50 97 PHE A O 1
ATOM 691 N N . ARG A 1 98 ? -0.279 4.683 19.147 1.00 95.06 98 ARG A N 1
ATOM 692 C CA . ARG A 1 98 ? -0.772 4.348 20.483 1.00 95.06 98 ARG A CA 1
ATOM 693 C C . ARG A 1 98 ? -0.916 2.833 20.588 1.00 95.06 98 ARG A C 1
ATOM 695 O O . ARG A 1 98 ? -1.197 2.181 19.584 1.00 95.06 98 ARG A O 1
ATOM 702 N N . ASP A 1 99 ? -0.798 2.307 21.800 1.00 89.88 99 ASP A N 1
ATOM 703 C CA . ASP A 1 99 ? -1.038 0.890 22.105 1.00 89.88 99 ASP A CA 1
ATOM 704 C C . ASP A 1 99 ? -2.544 0.581 22.250 1.00 89.88 99 ASP A C 1
ATOM 706 O O . ASP A 1 99 ? -2.989 -0.146 23.132 1.00 89.88 99 ASP A O 1
ATOM 710 N N . GLU A 1 100 ? -3.362 1.215 21.407 1.00 93.19 100 GLU A N 1
ATOM 711 C CA . GLU A 1 100 ? -4.810 1.025 21.372 1.00 93.19 100 GLU A CA 1
ATOM 712 C C . GLU A 1 100 ? -5.155 0.031 20.254 1.00 93.19 100 GLU A C 1
ATOM 714 O O . GLU A 1 100 ? -4.731 0.226 19.108 1.00 93.19 100 GLU A O 1
ATOM 719 N N . PRO A 1 101 ? -5.915 -1.041 20.544 1.00 92.62 101 PRO A N 1
ATOM 720 C CA . PRO A 1 101 ? -6.285 -2.014 19.527 1.00 92.62 101 PRO A CA 1
ATOM 721 C C . PRO A 1 101 ? -7.228 -1.392 18.491 1.00 92.62 101 PRO A C 1
ATOM 723 O O . PRO A 1 101 ? -8.142 -0.640 18.828 1.00 92.62 101 PRO A O 1
ATOM 726 N N . VAL A 1 102 ? -7.049 -1.763 17.221 1.00 94.81 102 VAL A N 1
ATOM 727 C CA . VAL A 1 102 ? -7.975 -1.382 16.144 1.00 94.81 102 VAL A CA 1
ATOM 728 C C . VAL A 1 102 ? -9.074 -2.442 16.037 1.00 94.81 102 VAL A C 1
ATOM 730 O O . VAL A 1 102 ? -8.748 -3.618 15.853 1.00 94.81 102 VAL A O 1
ATOM 733 N N . PRO A 1 103 ? -10.369 -2.079 16.119 1.00 94.69 103 PRO A N 1
ATOM 734 C CA . PRO A 1 103 ? -11.453 -3.038 15.940 1.00 94.69 103 PRO A CA 1
ATOM 735 C C . PRO A 1 103 ? -11.361 -3.759 14.589 1.00 94.69 103 PRO A C 1
ATOM 737 O O . PRO A 1 103 ? -11.177 -3.136 13.543 1.00 94.69 103 PRO A O 1
ATOM 740 N N . ARG A 1 104 ? -11.539 -5.086 14.586 1.00 93.88 104 ARG A N 1
ATOM 741 C CA . ARG A 1 104 ? -11.458 -5.893 13.352 1.00 93.88 104 ARG A CA 1
ATOM 742 C C . ARG A 1 104 ? -12.460 -5.470 12.287 1.00 93.88 104 ARG A C 1
ATOM 744 O O . ARG A 1 104 ? -12.152 -5.545 11.100 1.00 93.88 104 ARG A O 1
ATOM 751 N N . ASP A 1 105 ? -13.641 -5.025 12.696 1.00 95.12 105 ASP A N 1
ATOM 752 C CA . ASP A 1 105 ? -14.665 -4.557 11.762 1.00 95.12 105 ASP A CA 1
ATOM 753 C C . ASP A 1 105 ? -14.282 -3.233 11.099 1.00 95.12 105 ASP A C 1
ATOM 755 O O . ASP A 1 105 ? -14.591 -3.035 9.925 1.00 95.12 105 ASP A O 1
ATOM 759 N N . ASP A 1 106 ? -13.518 -2.382 11.787 1.00 96.19 106 ASP A N 1
ATOM 760 C CA . ASP A 1 106 ? -12.971 -1.157 11.205 1.00 96.19 106 ASP A CA 1
ATOM 761 C C . ASP A 1 106 ? -11.914 -1.515 10.150 1.00 96.19 106 ASP A C 1
ATOM 763 O O . ASP A 1 106 ? -11.964 -1.001 9.035 1.00 96.19 106 ASP A O 1
ATOM 767 N N . VAL A 1 107 ? -11.020 -2.474 10.434 1.00 96.75 107 VAL A N 1
ATOM 768 C CA . VAL A 1 107 ? -10.039 -2.980 9.450 1.00 96.75 107 VAL A CA 1
ATOM 769 C C . VAL A 1 107 ? -10.738 -3.598 8.233 1.00 96.75 107 VAL A C 1
ATOM 771 O O . VAL A 1 107 ? -10.361 -3.325 7.092 1.00 96.75 107 VAL A O 1
ATOM 774 N N . ARG A 1 108 ? -11.786 -4.402 8.450 1.00 96.94 108 ARG A N 1
ATOM 775 C CA . ARG A 1 108 ? -12.595 -4.979 7.363 1.00 96.94 108 ARG A CA 1
ATOM 776 C C . ARG A 1 108 ? -13.244 -3.894 6.514 1.00 96.94 108 ARG A C 1
ATOM 778 O O . ARG A 1 108 ? -13.192 -3.993 5.293 1.00 96.94 108 ARG A O 1
ATOM 785 N N . LEU A 1 109 ? -13.795 -2.855 7.138 1.00 97.31 109 LEU A N 1
ATOM 786 C CA . LEU A 1 109 ? -14.394 -1.721 6.439 1.00 97.31 109 LEU A CA 1
ATOM 787 C C . LEU A 1 109 ? -13.355 -0.933 5.626 1.00 97.31 109 LEU A C 1
ATOM 789 O O . LEU A 1 109 ? -13.623 -0.585 4.477 1.00 97.31 109 LEU A O 1
ATOM 793 N N . MET A 1 110 ? -12.153 -0.700 6.168 1.00 97.88 110 MET A N 1
ATOM 794 C CA . MET A 1 110 ? -11.047 -0.080 5.418 1.00 97.88 110 MET A CA 1
ATOM 795 C C . MET A 1 110 ? -10.732 -0.872 4.146 1.00 97.88 110 MET A C 1
ATOM 797 O O . MET A 1 110 ? -10.606 -0.291 3.068 1.00 97.88 110 MET A O 1
ATOM 801 N N . VAL A 1 111 ? -10.628 -2.200 4.263 1.00 98.19 111 VAL A N 1
ATOM 802 C CA . VAL A 1 111 ? -10.344 -3.090 3.130 1.00 98.19 111 VAL A CA 1
ATOM 803 C C . VAL A 1 111 ? -11.518 -3.128 2.149 1.00 98.19 111 VAL A C 1
ATOM 805 O O . VAL A 1 111 ? -11.292 -3.015 0.947 1.00 98.19 111 VAL A O 1
ATOM 808 N N . GLU A 1 112 ? -12.762 -3.213 2.631 1.00 98.00 112 GLU A N 1
ATOM 809 C CA . GLU A 1 112 ? -13.975 -3.157 1.804 1.00 98.00 112 GLU A CA 1
ATOM 810 C C . GLU A 1 112 ? -13.957 -1.914 0.905 1.00 98.00 112 GLU A C 1
ATOM 812 O O . GLU A 1 112 ? -14.126 -2.019 -0.311 1.00 98.00 112 GLU A O 1
ATOM 817 N N . LEU A 1 113 ? -13.671 -0.745 1.480 1.00 98.25 113 LEU A N 1
ATOM 818 C CA . LEU A 1 113 ? -13.573 0.511 0.738 1.00 98.25 113 LEU A CA 1
ATOM 819 C C . LEU A 1 113 ? -12.381 0.516 -0.223 1.00 98.25 113 LEU A C 1
ATOM 821 O O . LEU A 1 113 ? -12.528 0.945 -1.367 1.00 98.25 113 LEU A O 1
ATOM 825 N N . ALA A 1 114 ? -11.227 -0.011 0.193 1.00 98.50 114 ALA A N 1
ATOM 826 C CA . ALA A 1 114 ? -10.048 -0.133 -0.663 1.00 98.50 114 ALA A CA 1
ATOM 827 C C . ALA A 1 114 ? -10.330 -0.945 -1.938 1.00 98.50 114 ALA A C 1
ATOM 829 O O . ALA A 1 114 ? -9.870 -0.573 -3.017 1.00 98.50 114 ALA A O 1
ATOM 830 N N . THR A 1 115 ? -11.153 -2.000 -1.851 1.00 97.88 115 THR A N 1
ATOM 831 C CA . THR A 1 115 ? -11.540 -2.805 -3.027 1.00 97.88 115 THR A CA 1
ATOM 832 C C . THR A 1 115 ? -12.409 -2.058 -4.043 1.00 97.88 115 THR A C 1
ATOM 834 O O . THR A 1 115 ? -12.580 -2.524 -5.169 1.00 97.88 115 THR A O 1
ATOM 837 N N . ARG A 1 116 ? -12.937 -0.878 -3.692 1.00 97.81 116 ARG A N 1
ATOM 838 C CA . ARG A 1 116 ? -13.696 -0.015 -4.612 1.00 97.81 116 ARG A CA 1
ATOM 839 C C . ARG A 1 116 ? -12.808 0.883 -5.470 1.00 97.81 116 ARG A C 1
ATOM 841 O O . ARG A 1 116 ? -13.332 1.631 -6.294 1.00 97.81 116 ARG A O 1
ATOM 848 N N . ALA A 1 117 ? -11.489 0.828 -5.295 1.00 98.00 117 ALA A N 1
ATOM 849 C CA . ALA A 1 117 ? -10.564 1.618 -6.090 1.00 98.00 117 ALA A CA 1
ATOM 850 C C . ALA A 1 117 ? -10.670 1.312 -7.593 1.00 98.00 117 ALA A C 1
ATOM 852 O O . ALA A 1 117 ? -10.869 0.169 -8.024 1.00 98.00 117 ALA A O 1
ATOM 853 N N . ALA A 1 118 ? -10.492 2.357 -8.406 1.00 96.31 118 ALA A N 1
ATOM 854 C CA . ALA A 1 118 ? -10.399 2.21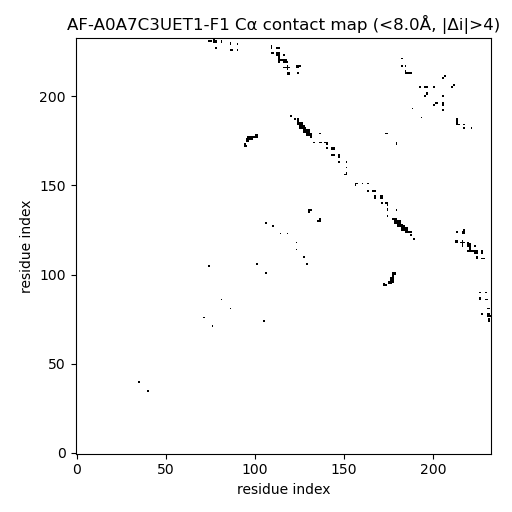8 -9.852 1.00 96.31 118 ALA A CA 1
ATOM 855 C C . ALA A 1 118 ? -9.225 1.296 -10.211 1.00 96.31 118 ALA A C 1
ATOM 857 O O . ALA A 1 118 ? -8.115 1.463 -9.707 1.00 96.31 118 ALA A O 1
ATOM 858 N N . ASN A 1 119 ? -9.476 0.311 -11.073 1.00 97.00 119 ASN A N 1
ATOM 859 C CA . ASN A 1 119 ? -8.482 -0.697 -11.412 1.00 97.00 119 ASN A CA 1
ATOM 860 C C . ASN A 1 119 ? -8.641 -1.212 -12.846 1.00 97.00 119 ASN A C 1
ATOM 862 O O . ASN A 1 119 ? -9.728 -1.190 -13.431 1.00 97.00 119 ASN A O 1
ATOM 866 N N . ALA A 1 120 ? -7.529 -1.654 -13.427 1.00 94.62 120 ALA A N 1
ATOM 867 C CA . ALA A 1 120 ? -7.481 -2.056 -14.823 1.00 94.62 120 ALA A CA 1
ATOM 868 C C . ALA A 1 120 ? -8.308 -3.327 -15.073 1.00 94.62 120 ALA A C 1
ATOM 870 O O . ALA A 1 120 ? -8.129 -4.348 -14.411 1.00 94.62 120 ALA A O 1
ATOM 871 N N . GLY A 1 121 ? -9.229 -3.253 -16.038 1.00 92.94 121 GLY A N 1
ATOM 872 C CA . GLY A 1 121 ? -10.071 -4.387 -16.431 1.00 92.94 121 GLY A CA 1
ATOM 873 C C . GLY A 1 121 ? -10.977 -4.929 -15.321 1.00 92.94 121 GLY A C 1
ATOM 874 O O . GLY A 1 121 ? -11.431 -6.062 -15.439 1.00 92.94 121 GLY A O 1
ATOM 875 N N . ASN A 1 122 ? -11.208 -4.162 -14.246 1.00 94.56 122 ASN A N 1
ATOM 876 C CA . ASN A 1 122 ? -11.880 -4.625 -13.027 1.00 94.56 122 ASN A CA 1
ATOM 877 C C . ASN A 1 122 ? -11.263 -5.915 -12.428 1.00 94.56 122 ASN A C 1
ATOM 879 O O . ASN A 1 122 ? -11.960 -6.718 -11.809 1.00 94.56 122 ASN A O 1
ATOM 883 N N . ALA A 1 123 ? -9.964 -6.144 -12.649 1.00 95.50 123 ALA A N 1
ATOM 884 C CA . ALA A 1 123 ? -9.281 -7.367 -12.240 1.00 95.50 123 ALA A CA 1
ATOM 885 C C . ALA A 1 123 ? -9.003 -7.451 -10.734 1.00 95.50 123 ALA A C 1
ATOM 887 O O . ALA A 1 123 ? -8.742 -8.544 -10.242 1.00 95.50 123 ALA A O 1
ATOM 888 N N . GLN A 1 124 ? -9.034 -6.317 -10.024 1.00 96.69 124 GLN A N 1
ATOM 889 C CA . GLN A 1 124 ? -8.789 -6.228 -8.579 1.00 96.69 124 GLN A CA 1
ATOM 890 C C . GLN A 1 124 ? -7.512 -6.983 -8.144 1.00 96.69 124 GLN A C 1
ATOM 892 O O . GLN A 1 124 ? -7.585 -7.914 -7.341 1.00 96.69 124 GLN A O 1
ATOM 897 N N . PRO A 1 125 ? -6.327 -6.632 -8.694 1.00 96.88 125 PRO A N 1
ATOM 898 C CA . PRO A 1 125 ? -5.101 -7.420 -8.551 1.00 96.88 125 PRO A CA 1
ATOM 899 C C . PRO A 1 125 ? -4.407 -7.182 -7.199 1.00 96.88 125 PRO A C 1
ATOM 901 O O . PRO A 1 125 ? -3.211 -6.898 -7.143 1.00 96.88 125 PRO A O 1
ATOM 904 N N . TRP A 1 126 ? -5.149 -7.275 -6.099 1.00 98.06 126 TRP A N 1
ATOM 905 C CA . TRP A 1 126 ? -4.664 -7.024 -4.746 1.00 98.06 126 TRP A CA 1
ATOM 906 C C . TRP A 1 126 ? -4.999 -8.168 -3.795 1.00 98.06 126 TRP A C 1
ATOM 908 O O . TRP A 1 126 ? -6.040 -8.814 -3.896 1.00 98.06 126 TRP A O 1
ATOM 918 N N . LEU A 1 127 ? -4.120 -8.366 -2.818 1.00 98.19 127 LEU A N 1
ATOM 919 C CA . LEU A 1 127 ? -4.392 -9.147 -1.618 1.00 98.19 127 LEU A CA 1
ATOM 920 C C . LEU A 1 127 ? -4.005 -8.307 -0.399 1.00 98.19 127 LEU A C 1
ATOM 922 O O . LEU A 1 127 ? -2.870 -7.841 -0.297 1.00 98.19 127 LEU A O 1
ATOM 926 N N . PHE A 1 128 ? -4.954 -8.131 0.517 1.00 98.62 128 PHE A N 1
ATOM 927 C CA . PHE A 1 128 ? -4.750 -7.447 1.789 1.00 98.62 128 PHE A CA 1
ATOM 928 C C . PHE A 1 128 ? -4.625 -8.482 2.903 1.00 98.62 128 PHE A C 1
ATOM 930 O O . PHE A 1 128 ? -5.523 -9.302 3.087 1.00 98.62 128 PHE A O 1
ATOM 937 N N . VAL A 1 129 ? -3.525 -8.435 3.652 1.00 98.44 129 VAL A N 1
ATOM 938 C CA . VAL A 1 129 ? -3.296 -9.294 4.819 1.00 98.44 129 VAL A CA 1
ATOM 939 C C . VAL A 1 129 ? -3.130 -8.408 6.046 1.00 98.44 129 VAL A C 1
ATOM 941 O O . VAL A 1 129 ? -2.134 -7.699 6.164 1.00 98.44 129 VAL A O 1
ATOM 944 N N . ALA A 1 130 ? -4.112 -8.433 6.946 1.00 98.00 130 ALA A N 1
ATOM 945 C CA . ALA A 1 130 ? -4.025 -7.755 8.234 1.00 98.00 130 ALA A CA 1
ATOM 946 C C . ALA A 1 130 ? -3.262 -8.634 9.234 1.00 98.00 130 ALA A C 1
ATOM 948 O O . ALA A 1 130 ? -3.626 -9.786 9.463 1.00 98.00 130 ALA A O 1
ATOM 949 N N . VAL A 1 131 ? -2.198 -8.086 9.814 1.00 98.00 131 VAL A N 1
ATOM 950 C CA . VAL A 1 131 ? -1.308 -8.761 10.759 1.00 98.00 131 VAL A CA 1
ATOM 951 C C . VAL A 1 131 ? -1.409 -8.058 12.109 1.00 98.00 131 VAL A C 1
ATOM 953 O O . VAL A 1 131 ? -0.915 -6.944 12.283 1.00 98.00 131 VAL A O 1
ATOM 956 N N . GLU A 1 132 ? -2.073 -8.715 13.056 1.00 96.00 132 GLU A N 1
ATOM 957 C CA . GLU A 1 132 ? -2.207 -8.268 14.453 1.00 96.00 132 GLU A CA 1
ATOM 958 C C . GLU A 1 132 ? -1.151 -8.934 15.355 1.00 96.00 132 GLU A C 1
ATOM 960 O O . GLU A 1 132 ? -0.664 -8.322 16.305 1.00 96.00 132 GLU A O 1
ATOM 965 N N . ASP A 1 133 ? -0.760 -10.173 15.028 1.00 96.75 133 ASP A N 1
ATOM 966 C CA . ASP A 1 133 ? 0.153 -10.989 15.830 1.00 96.75 133 ASP A CA 1
ATOM 967 C C . ASP A 1 133 ? 1.538 -10.340 15.987 1.00 96.75 133 ASP A C 1
ATOM 969 O O . ASP A 1 133 ? 2.223 -10.023 15.008 1.00 96.75 133 ASP A O 1
ATOM 973 N N . VAL A 1 134 ? 1.960 -10.168 17.241 1.00 96.75 134 VAL A N 1
ATOM 974 C CA . VAL A 1 134 ? 3.228 -9.518 17.594 1.00 96.75 134 VAL A CA 1
ATOM 975 C C . VAL A 1 134 ? 4.412 -10.322 17.066 1.00 96.75 134 VAL A C 1
ATOM 977 O O . VAL A 1 134 ? 5.318 -9.735 16.478 1.00 96.75 134 VAL A O 1
ATOM 980 N N . GLY A 1 135 ? 4.391 -11.653 17.197 1.00 98.31 135 GLY A N 1
ATOM 981 C CA . GLY A 1 135 ? 5.478 -12.512 16.718 1.00 98.31 135 GLY A CA 1
ATOM 982 C C . GLY A 1 135 ? 5.696 -12.383 15.209 1.00 98.31 135 GLY A C 1
ATOM 983 O O . GLY A 1 135 ? 6.825 -12.224 14.744 1.00 98.31 135 GLY A O 1
ATOM 984 N N . THR A 1 136 ? 4.608 -12.358 14.443 1.00 98.50 136 THR A N 1
ATOM 985 C CA . THR A 1 136 ? 4.628 -12.179 12.989 1.00 98.50 136 THR A CA 1
ATOM 986 C C . THR A 1 136 ? 5.121 -10.785 12.601 1.00 98.50 136 THR A C 1
ATOM 988 O O . THR A 1 136 ? 5.981 -10.670 11.725 1.00 98.50 136 THR A O 1
ATOM 991 N N . LYS A 1 137 ? 4.653 -9.718 13.269 1.00 98.19 137 LYS A N 1
ATOM 992 C CA . LYS A 1 137 ? 5.152 -8.347 13.031 1.00 98.19 137 LYS A CA 1
ATOM 993 C C . LYS A 1 137 ? 6.651 -8.231 13.315 1.00 98.19 137 LYS A C 1
ATOM 995 O O . LYS A 1 137 ? 7.375 -7.601 12.544 1.00 98.19 137 LYS A O 1
ATOM 1000 N N . GLU A 1 138 ? 7.132 -8.879 14.371 1.00 98.50 138 GLU A N 1
ATOM 1001 C CA . GLU A 1 138 ? 8.552 -8.916 14.723 1.00 98.50 138 GLU A CA 1
ATOM 1002 C C . GLU A 1 138 ? 9.390 -9.718 13.720 1.00 98.50 138 GLU A C 1
ATOM 1004 O O . GLU A 1 138 ? 10.468 -9.273 13.319 1.00 98.50 138 GLU A O 1
ATOM 1009 N N . ALA A 1 139 ? 8.875 -10.843 13.220 1.00 98.62 139 ALA A N 1
ATOM 1010 C CA . ALA A 1 139 ? 9.520 -11.599 12.148 1.00 98.62 139 ALA A CA 1
ATOM 1011 C C . ALA A 1 139 ? 9.616 -10.777 10.848 1.00 98.62 139 ALA A C 1
ATOM 1013 O O . ALA A 1 139 ? 10.672 -10.736 10.210 1.00 98.62 139 ALA A O 1
ATOM 1014 N N . MET A 1 140 ? 8.550 -10.054 10.483 1.00 98.56 140 MET A N 1
ATOM 1015 C CA . MET A 1 140 ? 8.564 -9.120 9.352 1.00 98.56 140 MET A CA 1
ATOM 1016 C C . MET A 1 140 ? 9.607 -8.015 9.559 1.00 98.56 140 MET A C 1
ATOM 1018 O O . MET A 1 140 ? 10.375 -7.708 8.644 1.00 98.56 140 MET A O 1
ATOM 1022 N N . ARG A 1 141 ? 9.675 -7.432 10.764 1.00 98.56 141 ARG A N 1
ATOM 1023 C CA . ARG A 1 141 ? 10.669 -6.410 11.125 1.00 98.56 141 ARG A CA 1
ATOM 1024 C C . ARG A 1 141 ? 12.093 -6.925 10.948 1.00 98.56 141 ARG A C 1
ATOM 1026 O O . ARG A 1 141 ? 12.925 -6.227 10.368 1.00 98.56 141 ARG A O 1
ATOM 1033 N N . ALA A 1 142 ? 12.364 -8.134 11.434 1.00 98.62 142 ALA A N 1
ATOM 1034 C CA . ALA A 1 142 ? 13.668 -8.776 11.330 1.00 98.62 142 ALA A CA 1
ATOM 1035 C C . ALA A 1 142 ? 14.058 -9.037 9.868 1.00 98.62 142 ALA A C 1
ATOM 1037 O O . ALA A 1 142 ? 15.182 -8.729 9.479 1.00 98.62 142 ALA A O 1
ATOM 1038 N N . ALA A 1 143 ? 13.125 -9.517 9.040 1.00 98.50 143 ALA A N 1
ATOM 1039 C CA . ALA A 1 143 ? 13.367 -9.734 7.614 1.00 98.50 143 ALA A CA 1
ATOM 1040 C C . ALA A 1 143 ? 13.718 -8.429 6.877 1.00 98.50 143 ALA A C 1
ATOM 1042 O O . ALA A 1 143 ? 14.672 -8.386 6.098 1.00 98.50 143 ALA A O 1
ATOM 1043 N N . VAL A 1 144 ? 12.994 -7.341 7.163 1.00 98.25 144 VAL A N 1
ATOM 1044 C CA . VAL A 1 144 ? 13.288 -6.015 6.596 1.00 98.25 144 VAL A CA 1
ATOM 1045 C C . VAL A 1 144 ? 14.640 -5.493 7.083 1.00 98.25 144 VAL A C 1
ATOM 1047 O O . VAL A 1 144 ? 15.426 -4.989 6.283 1.00 98.25 144 VAL A O 1
ATOM 1050 N N . ALA A 1 145 ? 14.947 -5.642 8.374 1.00 97.88 145 ALA A N 1
ATOM 1051 C CA . ALA A 1 145 ? 16.239 -5.248 8.925 1.00 97.88 145 ALA A CA 1
ATOM 1052 C C . ALA A 1 145 ? 17.401 -6.001 8.260 1.00 97.88 145 ALA A C 1
ATOM 1054 O O . ALA A 1 145 ? 18.361 -5.363 7.843 1.00 97.88 145 ALA A O 1
ATOM 1055 N N . ALA A 1 146 ? 17.274 -7.317 8.072 1.00 97.94 146 ALA A N 1
ATOM 1056 C CA . ALA A 1 146 ? 18.289 -8.131 7.410 1.00 97.94 146 ALA A CA 1
ATOM 1057 C C . ALA A 1 146 ? 18.540 -7.693 5.956 1.00 97.94 146 ALA A C 1
ATOM 1059 O O . ALA A 1 146 ? 19.682 -7.688 5.501 1.00 97.94 146 ALA A O 1
ATOM 1060 N N . ALA A 1 147 ? 17.499 -7.270 5.228 1.00 97.31 147 ALA A N 1
ATOM 1061 C CA . ALA A 1 147 ? 17.663 -6.714 3.884 1.00 97.31 147 ALA A CA 1
ATOM 1062 C C . ALA A 1 147 ? 18.457 -5.393 3.897 1.00 97.31 147 ALA A C 1
ATOM 1064 O O . ALA A 1 147 ? 19.288 -5.165 3.017 1.00 97.31 147 ALA A O 1
ATOM 1065 N N . VAL A 1 148 ? 18.248 -4.541 4.906 1.00 96.69 148 VAL A N 1
ATOM 1066 C CA . VAL A 1 148 ? 19.043 -3.315 5.091 1.00 96.69 148 VAL A CA 1
ATOM 1067 C C . VAL A 1 148 ? 20.485 -3.636 5.480 1.00 96.69 148 VAL A C 1
ATOM 1069 O O . VAL A 1 148 ? 21.409 -3.025 4.946 1.00 96.69 148 VAL A O 1
ATOM 1072 N N . ASP A 1 149 ? 20.693 -4.625 6.346 1.00 94.50 149 ASP A N 1
ATOM 1073 C CA . ASP A 1 149 ? 22.029 -5.068 6.748 1.00 94.50 149 ASP A CA 1
ATOM 1074 C C . ASP A 1 149 ? 22.799 -5.665 5.554 1.00 94.50 149 ASP A C 1
ATOM 1076 O O . ASP A 1 149 ? 23.995 -5.418 5.397 1.00 94.50 149 ASP A O 1
ATOM 1080 N N . ALA A 1 150 ? 22.111 -6.360 4.641 1.00 96.56 150 ALA A N 1
ATOM 1081 C CA . ALA A 1 150 ? 22.699 -6.824 3.386 1.00 96.56 150 ALA A CA 1
ATOM 1082 C C . ALA A 1 150 ? 23.153 -5.656 2.491 1.00 96.56 150 ALA A C 1
ATOM 1084 O O . ALA A 1 150 ? 24.252 -5.717 1.939 1.00 96.56 150 ALA A O 1
ATOM 1085 N N . MET A 1 151 ? 22.359 -4.579 2.389 1.00 96.00 151 MET A N 1
ATOM 1086 C CA . MET A 1 151 ? 22.764 -3.358 1.672 1.00 96.00 151 MET A CA 1
ATOM 1087 C C . MET A 1 151 ? 23.986 -2.696 2.314 1.00 96.00 151 MET A C 1
ATOM 1089 O O . MET A 1 151 ? 24.849 -2.183 1.610 1.00 96.00 151 MET A O 1
ATOM 1093 N N . ALA A 1 152 ? 24.100 -2.742 3.644 1.00 93.25 152 ALA A N 1
ATOM 1094 C CA . ALA A 1 152 ? 25.252 -2.195 4.359 1.00 93.25 152 ALA A CA 1
ATOM 1095 C C . ALA A 1 152 ? 26.575 -2.907 4.023 1.00 93.25 152 ALA A C 1
ATOM 1097 O O . ALA A 1 152 ? 27.644 -2.326 4.213 1.00 93.25 152 ALA A O 1
ATOM 1098 N N . GLY A 1 153 ? 26.510 -4.145 3.522 1.00 94.38 153 GLY A N 1
ATOM 1099 C CA . GLY A 1 153 ? 27.670 -4.903 3.055 1.00 94.38 153 GLY A CA 1
ATOM 1100 C C . GLY A 1 153 ? 28.136 -4.553 1.637 1.00 94.38 153 GLY A C 1
ATOM 1101 O O . GLY A 1 153 ? 29.162 -5.074 1.200 1.00 94.38 153 GLY A O 1
ATOM 1102 N N . TRP A 1 154 ? 27.405 -3.715 0.896 1.00 96.69 154 TRP A N 1
ATOM 1103 C CA . TRP A 1 154 ? 27.751 -3.371 -0.485 1.00 96.69 154 TRP A CA 1
ATOM 1104 C C . TRP A 1 154 ? 28.877 -2.327 -0.553 1.00 96.69 154 TRP A C 1
ATOM 1106 O O . TRP A 1 154 ? 28.928 -1.429 0.292 1.00 96.69 154 TRP A O 1
ATOM 1116 N N . PRO A 1 155 ? 29.774 -2.385 -1.558 1.00 96.44 155 PRO A N 1
ATOM 1117 C CA . PRO A 1 155 ? 30.822 -1.377 -1.740 1.00 96.44 155 PRO A CA 1
ATOM 1118 C C . PRO A 1 155 ? 30.284 0.060 -1.803 1.00 96.44 155 PRO A C 1
ATOM 1120 O O . PRO A 1 155 ? 30.889 0.974 -1.242 1.00 96.44 155 PRO A O 1
ATOM 1123 N N . GLU A 1 156 ? 29.124 0.246 -2.431 1.00 96.38 156 GLU A N 1
ATOM 1124 C CA . GLU A 1 156 ? 28.427 1.523 -2.603 1.00 96.38 156 GLU A CA 1
ATOM 1125 C C . GLU A 1 156 ? 27.927 2.113 -1.277 1.00 96.38 156 GLU A C 1
ATOM 1127 O O . GLU A 1 156 ? 27.722 3.318 -1.178 1.00 96.38 156 GLU A O 1
ATOM 1132 N N . ALA A 1 157 ? 27.759 1.290 -0.239 1.00 95.81 157 ALA A N 1
ATOM 1133 C CA . ALA A 1 157 ? 27.334 1.732 1.086 1.00 95.81 157 ALA A CA 1
ATOM 1134 C C . ALA A 1 157 ? 28.485 2.287 1.946 1.00 95.81 157 ALA A C 1
ATOM 1136 O O . ALA A 1 157 ? 28.272 2.701 3.095 1.00 95.81 157 ALA A O 1
ATOM 1137 N N . ARG A 1 158 ? 29.726 2.292 1.442 1.00 95.25 158 ARG A N 1
ATOM 1138 C CA . ARG A 1 158 ? 30.883 2.780 2.199 1.00 95.25 158 ARG A CA 1
ATOM 1139 C C . ARG A 1 158 ? 30.717 4.266 2.529 1.00 95.25 158 ARG A C 1
ATOM 1141 O O . ARG A 1 158 ? 30.721 5.113 1.652 1.00 95.25 158 ARG A O 1
ATOM 1148 N N . GLY A 1 159 ? 30.646 4.576 3.823 1.00 95.44 159 GLY A N 1
ATOM 1149 C CA . GLY A 1 159 ? 30.439 5.944 4.321 1.00 95.44 159 GLY A CA 1
ATOM 1150 C C . GLY A 1 159 ? 28.978 6.278 4.640 1.00 95.44 159 GLY A C 1
ATOM 1151 O O . GLY A 1 159 ? 28.724 7.203 5.404 1.00 95.44 159 GLY A O 1
ATOM 1152 N N . GLU A 1 160 ? 28.024 5.450 4.211 1.00 96.31 160 GLU A N 1
ATOM 1153 C CA . GLU A 1 160 ? 26.582 5.711 4.331 1.00 96.31 160 GLU A CA 1
ATOM 1154 C C . GLU A 1 160 ? 25.956 5.194 5.638 1.00 96.31 160 GLU A C 1
ATOM 1156 O O . GLU A 1 160 ? 24.741 5.021 5.740 1.00 96.31 160 GLU A O 1
ATOM 1161 N N . ARG A 1 161 ? 26.752 4.953 6.694 1.00 93.19 161 ARG A N 1
ATOM 1162 C CA . ARG A 1 161 ? 26.251 4.353 7.955 1.00 93.19 161 ARG A CA 1
ATOM 1163 C C . ARG A 1 161 ? 25.059 5.110 8.542 1.00 93.19 161 ARG A C 1
ATOM 1165 O O . ARG A 1 161 ? 24.102 4.492 9.001 1.00 93.19 161 ARG A O 1
ATOM 1172 N N . ARG A 1 162 ? 25.118 6.447 8.545 1.00 95.75 162 ARG A N 1
ATOM 1173 C CA . ARG A 1 162 ? 24.037 7.291 9.079 1.00 95.75 162 ARG A CA 1
ATOM 1174 C C . ARG A 1 162 ? 22.776 7.193 8.218 1.00 95.75 162 ARG A C 1
ATOM 1176 O O . ARG A 1 162 ? 21.685 7.074 8.772 1.00 95.75 162 ARG A O 1
ATOM 1183 N N . ALA A 1 163 ? 22.926 7.197 6.893 1.00 95.62 163 ALA A N 1
ATOM 1184 C CA . ALA A 1 163 ? 21.812 7.054 5.961 1.00 95.62 163 ALA A CA 1
ATOM 1185 C C . ALA A 1 163 ? 21.143 5.679 6.107 1.00 95.62 163 ALA A C 1
ATOM 1187 O O . ALA A 1 163 ? 19.927 5.602 6.266 1.00 95.62 163 ALA A O 1
ATOM 1188 N N . LEU A 1 164 ? 21.925 4.600 6.180 1.00 95.88 164 LEU A N 1
ATOM 1189 C CA . LEU A 1 164 ? 21.411 3.243 6.383 1.00 95.88 164 LEU A CA 1
ATOM 1190 C C . LEU A 1 164 ? 20.704 3.067 7.729 1.00 95.88 164 LEU A C 1
ATOM 1192 O O . LEU A 1 164 ? 19.646 2.443 7.787 1.00 95.88 164 LEU A O 1
ATOM 1196 N N . ALA A 1 165 ? 21.220 3.665 8.806 1.00 95.50 165 ALA A N 1
ATOM 1197 C CA . ALA A 1 165 ? 20.530 3.668 10.095 1.00 95.50 165 ALA A CA 1
ATOM 1198 C C . ALA A 1 165 ? 19.167 4.384 10.016 1.00 95.50 165 ALA A C 1
ATOM 1200 O O . ALA A 1 165 ? 18.180 3.916 10.594 1.00 95.50 165 ALA A O 1
ATOM 1201 N N . ALA A 1 166 ? 19.085 5.490 9.267 1.00 96.06 166 ALA A N 1
ATOM 1202 C CA . ALA A 1 166 ? 17.829 6.194 9.022 1.00 96.06 166 ALA A CA 1
ATOM 1203 C C . ALA A 1 166 ? 16.855 5.357 8.174 1.00 96.06 166 ALA A C 1
ATOM 1205 O O . ALA A 1 166 ? 15.681 5.260 8.537 1.00 96.06 166 ALA A O 1
ATOM 1206 N N . VAL A 1 167 ? 17.341 4.703 7.110 1.00 96.19 167 VAL A N 1
ATOM 1207 C CA . VAL A 1 167 ? 16.558 3.762 6.288 1.00 96.19 167 VAL A CA 1
ATOM 1208 C C . VAL A 1 167 ? 16.015 2.631 7.148 1.00 96.19 167 VAL A C 1
ATOM 1210 O O . VAL A 1 167 ? 14.821 2.357 7.091 1.00 96.19 167 VAL A O 1
ATOM 1213 N N . ARG A 1 168 ? 16.847 2.025 8.003 1.00 97.19 168 ARG A N 1
ATOM 1214 C CA . ARG A 1 168 ? 16.426 0.949 8.907 1.00 97.19 168 ARG A CA 1
ATOM 1215 C C . ARG A 1 168 ? 15.274 1.405 9.791 1.00 97.19 168 ARG A C 1
ATOM 1217 O O . ARG A 1 168 ? 14.214 0.795 9.753 1.00 97.19 168 ARG A O 1
ATOM 1224 N N . ARG A 1 169 ? 15.435 2.519 10.517 1.00 96.06 169 ARG A N 1
ATOM 1225 C CA . ARG A 1 169 ? 14.376 3.070 11.381 1.00 96.06 169 ARG A CA 1
ATOM 1226 C C . ARG A 1 169 ? 13.091 3.352 10.598 1.00 96.06 169 ARG A C 1
ATOM 1228 O O . ARG A 1 169 ? 12.005 3.030 11.072 1.00 96.06 169 ARG A O 1
ATOM 1235 N N . TYR A 1 170 ? 13.217 3.930 9.404 1.00 96.31 170 TYR A N 1
ATOM 1236 C CA . TYR A 1 170 ? 12.089 4.230 8.525 1.00 96.31 170 TYR A CA 1
ATOM 1237 C C . TYR A 1 170 ? 11.405 2.972 7.974 1.00 96.31 170 TYR A C 1
ATOM 1239 O O . TYR A 1 170 ? 10.199 2.973 7.767 1.00 96.31 170 TYR A O 1
ATOM 1247 N N . ALA A 1 171 ? 12.145 1.897 7.732 1.00 96.88 171 ALA A N 1
ATOM 1248 C CA . ALA A 1 171 ? 11.601 0.672 7.166 1.00 96.88 171 ALA A CA 1
ATOM 1249 C C . ALA A 1 171 ? 11.016 -0.265 8.232 1.00 96.88 171 ALA A C 1
ATOM 1251 O O . ALA A 1 171 ? 10.219 -1.123 7.884 1.00 96.88 171 ALA A O 1
ATOM 1252 N N . THR A 1 172 ? 11.377 -0.114 9.514 1.00 97.88 172 THR A N 1
ATOM 1253 C CA . THR A 1 172 ? 11.001 -1.064 10.579 1.00 97.88 172 THR A CA 1
ATOM 1254 C C . THR A 1 172 ? 9.975 -0.548 11.589 1.00 97.88 172 THR A C 1
ATOM 1256 O O . THR A 1 172 ? 9.525 -1.328 12.425 1.00 97.88 172 THR A O 1
ATOM 1259 N N . PHE A 1 173 ? 9.606 0.740 11.568 1.00 97.44 173 PHE A N 1
ATOM 1260 C CA . PHE A 1 173 ? 8.703 1.313 12.586 1.00 97.44 173 PHE A CA 1
ATOM 1261 C C . PHE A 1 173 ? 7.293 0.696 12.574 1.00 97.44 173 PHE A C 1
ATOM 1263 O O . PHE A 1 173 ? 6.590 0.770 13.577 1.00 97.44 173 PHE A O 1
ATOM 1270 N N . PHE A 1 174 ? 6.882 0.077 11.460 1.00 97.50 174 PHE A N 1
ATOM 1271 C CA . PHE A 1 174 ? 5.556 -0.526 11.308 1.00 97.50 174 PHE A CA 1
ATOM 1272 C C . PHE A 1 174 ? 5.254 -1.592 12.369 1.00 97.50 174 PHE A C 1
ATOM 1274 O O . PHE A 1 174 ? 4.093 -1.799 12.696 1.00 97.50 174 PHE A O 1
ATOM 1281 N N . ALA A 1 175 ? 6.272 -2.265 12.915 1.00 97.56 175 ALA A N 1
ATOM 1282 C CA . ALA A 1 175 ? 6.076 -3.349 13.877 1.00 97.56 175 ALA A CA 1
ATOM 1283 C C . ALA A 1 175 ? 5.443 -2.874 15.195 1.00 97.56 175 ALA A C 1
ATOM 1285 O O . ALA A 1 175 ? 4.764 -3.651 15.860 1.00 97.56 175 ALA A O 1
ATOM 1286 N N . ALA A 1 176 ? 5.615 -1.588 15.526 1.00 96.81 176 ALA A N 1
ATOM 1287 C CA . ALA A 1 176 ? 4.991 -0.953 16.682 1.00 96.81 176 ALA A CA 1
ATOM 1288 C C . ALA A 1 176 ? 3.505 -0.611 16.461 1.00 96.81 176 ALA A C 1
ATOM 1290 O O . ALA A 1 176 ? 2.830 -0.217 17.405 1.00 96.81 176 ALA A O 1
ATOM 1291 N N . ALA A 1 177 ? 2.985 -0.716 15.233 1.00 97.56 177 ALA A N 1
ATOM 1292 C CA . ALA A 1 177 ? 1.568 -0.486 14.977 1.00 97.56 177 ALA A CA 1
ATOM 1293 C C . ALA A 1 177 ? 0.723 -1.625 15.574 1.00 97.56 177 ALA A C 1
ATOM 1295 O O . ALA A 1 177 ? 1.140 -2.786 15.488 1.00 97.56 177 ALA A O 1
ATOM 1296 N N . PRO A 1 178 ? -0.483 -1.351 16.106 1.00 96.62 178 PRO A N 1
ATOM 1297 C CA . PRO A 1 178 ? -1.389 -2.396 16.592 1.00 96.62 178 PRO A CA 1
ATOM 1298 C C . PRO A 1 178 ? -1.740 -3.404 15.487 1.00 96.62 178 PRO A C 1
ATOM 1300 O O . PRO A 1 178 ? -1.683 -4.613 15.715 1.00 96.62 178 PRO A O 1
ATOM 1303 N N . VAL A 1 179 ? -1.971 -2.923 14.261 1.00 97.50 179 VAL A N 1
ATOM 1304 C CA . VAL A 1 179 ? -2.203 -3.745 13.068 1.00 97.50 179 VAL A CA 1
ATOM 1305 C C . VAL A 1 179 ? -1.331 -3.276 11.904 1.00 97.50 179 VAL A C 1
ATOM 1307 O O . VAL A 1 179 ? -1.161 -2.078 11.678 1.00 97.50 179 VAL A O 1
ATOM 1310 N N . VAL A 1 180 ? -0.793 -4.228 11.143 1.00 98.19 180 VAL A N 1
ATOM 1311 C CA . VAL A 1 180 ? -0.044 -3.976 9.905 1.00 98.19 180 VAL A CA 1
ATOM 1312 C C . VAL A 1 180 ? -0.813 -4.593 8.747 1.00 98.19 180 VAL A C 1
ATOM 1314 O O . VAL A 1 180 ? -1.051 -5.795 8.743 1.00 98.19 180 VAL A O 1
ATOM 1317 N N . VAL A 1 181 ? -1.193 -3.795 7.748 1.00 98.44 181 VAL A N 1
ATOM 1318 C CA . VAL A 1 181 ? -1.812 -4.321 6.522 1.00 98.44 181 VAL A CA 1
ATOM 1319 C C . VAL A 1 181 ? -0.737 -4.480 5.452 1.00 98.44 181 VAL A C 1
ATOM 1321 O O . VAL A 1 181 ? -0.267 -3.499 4.877 1.00 98.44 181 VAL A O 1
ATOM 1324 N N . ALA A 1 182 ? -0.345 -5.722 5.176 1.00 98.19 182 ALA A N 1
ATOM 1325 C CA . ALA A 1 182 ? 0.517 -6.045 4.048 1.00 98.19 182 ALA A CA 1
ATOM 1326 C C . ALA A 1 182 ? -0.320 -6.084 2.760 1.00 98.19 182 ALA A C 1
ATOM 1328 O O . ALA A 1 182 ? -1.292 -6.837 2.658 1.00 98.19 182 ALA A O 1
ATOM 1329 N N . VAL A 1 183 ? 0.055 -5.253 1.785 1.00 98.31 183 VAL A N 1
ATOM 1330 C CA . VAL A 1 183 ? -0.635 -5.130 0.495 1.00 98.31 183 VAL A CA 1
ATOM 1331 C C . VAL A 1 183 ? 0.209 -5.793 -0.584 1.00 98.31 183 VAL A C 1
ATOM 1333 O O . VAL A 1 183 ? 1.323 -5.354 -0.871 1.00 98.31 183 VAL A O 1
ATOM 1336 N N . PHE A 1 184 ? -0.327 -6.844 -1.192 1.00 98.25 184 PHE A N 1
ATOM 1337 C CA . PHE A 1 184 ? 0.335 -7.587 -2.257 1.00 98.25 184 PHE A CA 1
ATOM 1338 C C . PHE A 1 184 ? -0.294 -7.267 -3.605 1.00 98.25 184 PHE A C 1
ATOM 1340 O O . PHE A 1 184 ? -1.514 -7.162 -3.724 1.00 98.25 184 PHE A O 1
ATOM 1347 N N . VAL A 1 185 ? 0.552 -7.178 -4.629 1.00 97.81 185 VAL A N 1
ATOM 1348 C CA . VAL A 1 185 ? 0.131 -7.102 -6.028 1.00 97.81 185 VAL A CA 1
ATOM 1349 C C . VAL A 1 185 ? 0.005 -8.528 -6.547 1.00 97.81 185 VAL A C 1
ATOM 1351 O O . VAL A 1 185 ? 0.980 -9.282 -6.550 1.00 97.81 185 VAL A O 1
ATOM 1354 N N . LEU A 1 186 ? -1.195 -8.909 -6.971 1.00 96.19 186 LEU A N 1
ATOM 1355 C CA . LEU A 1 186 ? -1.427 -10.189 -7.630 1.00 96.19 186 LEU A CA 1
ATOM 1356 C C . LEU A 1 186 ? -1.105 -10.077 -9.129 1.00 96.19 186 LEU A C 1
ATOM 1358 O O . LEU A 1 186 ? -1.247 -8.996 -9.705 1.00 96.19 186 LEU A O 1
ATOM 1362 N N . PRO A 1 187 ? -0.693 -11.177 -9.787 1.00 92.75 187 PRO A N 1
ATOM 1363 C CA . PRO A 1 187 ? -0.457 -11.171 -11.224 1.00 92.75 187 PRO A CA 1
ATOM 1364 C C . PRO A 1 187 ? -1.683 -10.675 -11.998 1.00 92.75 187 PRO A C 1
ATOM 1366 O O . PRO A 1 187 ? -2.792 -11.177 -11.816 1.00 92.75 187 PRO A O 1
ATOM 1369 N N . TYR A 1 188 ? -1.458 -9.716 -12.889 1.00 92.94 188 TYR A N 1
ATOM 1370 C CA . TYR A 1 188 ? -2.463 -9.158 -13.783 1.00 92.94 188 TYR A CA 1
ATOM 1371 C C . TYR A 1 188 ? -2.020 -9.354 -15.229 1.00 92.94 188 TYR A C 1
ATOM 1373 O O . TYR A 1 188 ? -0.884 -9.045 -15.586 1.00 92.94 188 TYR A O 1
ATOM 1381 N N . GLU A 1 189 ? -2.932 -9.840 -16.064 1.00 92.25 189 GLU A N 1
ATOM 1382 C CA . GLU A 1 189 ? -2.701 -9.995 -17.494 1.00 92.25 189 GLU A CA 1
ATOM 1383 C C . GLU A 1 189 ? -3.984 -9.677 -18.266 1.00 92.25 189 GLU A C 1
ATOM 1385 O O . GLU A 1 189 ? -4.994 -10.377 -18.166 1.00 92.25 189 GLU A O 1
ATOM 1390 N N . SER A 1 190 ? -3.941 -8.612 -19.062 1.00 93.44 190 SER A N 1
ATOM 1391 C CA . SER A 1 190 ? -5.020 -8.265 -19.984 1.00 93.44 190 SER A CA 1
ATOM 1392 C C . SER A 1 190 ? -4.898 -8.999 -21.320 1.00 93.44 190 SER A C 1
ATOM 1394 O O . SER A 1 190 ? -3.856 -9.549 -21.678 1.00 93.44 190 SER A O 1
ATOM 1396 N N . THR A 1 191 ? -5.951 -8.933 -22.136 1.00 94.38 191 THR A N 1
ATOM 1397 C CA . THR A 1 191 ? -5.890 -9.397 -23.530 1.00 94.38 191 THR A CA 1
ATOM 1398 C C . THR A 1 191 ? -4.772 -8.703 -24.314 1.00 94.38 191 THR A C 1
ATOM 1400 O O . THR A 1 191 ? -4.064 -9.361 -25.071 1.00 94.38 19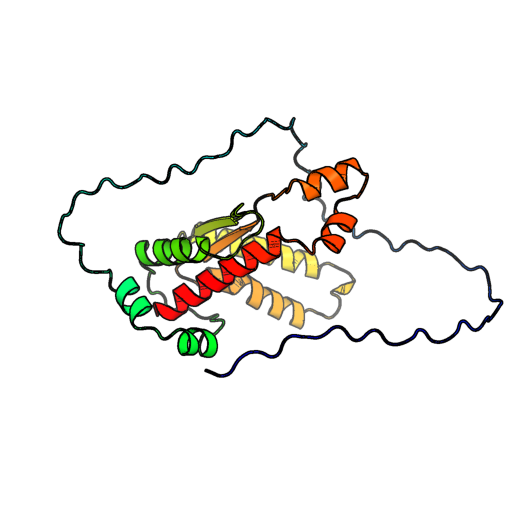1 THR A O 1
ATOM 1403 N N . SER A 1 192 ? -4.557 -7.400 -24.101 1.00 93.62 192 SER A N 1
ATOM 1404 C CA . SER A 1 192 ? -3.456 -6.672 -24.742 1.00 93.62 192 SER A CA 1
ATOM 1405 C C . SER A 1 192 ? -2.088 -7.201 -24.309 1.00 93.62 192 SER A C 1
ATOM 1407 O O . SER A 1 192 ? -1.195 -7.301 -25.144 1.00 93.62 192 SER A O 1
ATOM 1409 N N . ASP A 1 193 ? -1.925 -7.568 -23.035 1.00 94.19 193 ASP A N 1
ATOM 1410 C CA . ASP A 1 193 ? -0.668 -8.124 -22.516 1.00 94.19 193 ASP A CA 1
ATOM 1411 C C . ASP A 1 193 ? -0.313 -9.445 -23.188 1.00 94.19 193 ASP A C 1
ATOM 1413 O O . ASP A 1 193 ? 0.838 -9.628 -23.588 1.00 94.19 193 ASP A O 1
ATOM 1417 N N . ARG A 1 194 ? -1.309 -10.320 -23.380 1.00 95.94 194 ARG A N 1
ATOM 1418 C CA . ARG A 1 194 ? -1.133 -11.581 -24.112 1.00 95.94 194 ARG A CA 1
ATOM 1419 C C . ARG A 1 194 ? -0.756 -11.362 -25.569 1.00 95.94 194 ARG A C 1
ATOM 1421 O O . ARG A 1 194 ? 0.154 -12.020 -26.060 1.00 95.94 194 ARG A O 1
ATOM 1428 N N . LEU A 1 195 ? -1.435 -10.443 -26.258 1.00 97.56 195 LEU A N 1
ATOM 1429 C CA . LEU A 1 195 ? -1.153 -10.151 -27.668 1.00 97.56 195 LEU A CA 1
ATOM 1430 C C . LEU A 1 195 ? 0.251 -9.566 -27.854 1.00 97.56 195 LEU A C 1
ATOM 1432 O O . LEU A 1 195 ? 0.971 -9.984 -28.754 1.00 97.56 195 LEU A O 1
ATOM 1436 N N . MET A 1 196 ? 0.671 -8.652 -26.977 1.00 97.06 196 MET A N 1
ATOM 1437 C CA . MET A 1 196 ? 2.027 -8.102 -27.001 1.00 97.06 196 MET A CA 1
ATOM 1438 C C . MET A 1 196 ? 3.087 -9.170 -26.716 1.00 97.06 196 MET A C 1
ATOM 1440 O O . MET A 1 196 ? 4.104 -9.211 -27.403 1.00 97.06 196 MET A O 1
ATOM 1444 N N . ALA A 1 197 ? 2.843 -10.057 -25.747 1.00 96.31 197 ALA A N 1
ATOM 1445 C CA . ALA A 1 197 ? 3.748 -11.168 -25.462 1.00 96.31 197 ALA A CA 1
ATOM 1446 C C . ALA A 1 197 ? 3.860 -12.127 -26.660 1.00 96.31 197 ALA A C 1
ATOM 1448 O O . ALA A 1 197 ? 4.965 -12.495 -27.047 1.00 96.31 197 ALA A O 1
ATOM 1449 N N . ALA A 1 198 ? 2.735 -12.473 -27.297 1.00 97.75 198 ALA A N 1
ATOM 1450 C CA . ALA A 1 198 ? 2.712 -13.300 -28.504 1.00 97.75 198 ALA A CA 1
ATOM 1451 C C . ALA A 1 198 ? 3.408 -12.628 -29.702 1.00 97.75 198 ALA A C 1
ATOM 1453 O O . ALA A 1 198 ? 3.996 -13.312 -30.533 1.00 97.75 198 ALA A O 1
ATOM 1454 N N . HIS A 1 199 ? 3.388 -11.294 -29.768 1.00 97.44 199 HIS A N 1
ATOM 1455 C CA . HIS A 1 199 ? 4.143 -10.509 -30.748 1.00 97.44 199 HIS A CA 1
ATOM 1456 C C . HIS A 1 199 ? 5.660 -10.473 -30.467 1.00 97.44 199 HIS A C 1
ATOM 1458 O O . HIS A 1 199 ? 6.425 -9.973 -31.285 1.00 97.44 199 HIS A O 1
ATOM 1464 N N . GLY A 1 200 ? 6.115 -11.001 -29.326 1.00 98.00 200 GLY A N 1
ATOM 1465 C CA . GLY A 1 200 ? 7.531 -11.051 -28.956 1.00 98.00 200 GLY A CA 1
ATOM 1466 C C . GLY A 1 200 ? 8.004 -9.893 -28.076 1.00 98.00 200 GLY A C 1
ATOM 1467 O O . GLY A 1 200 ? 9.207 -9.740 -27.877 1.00 98.00 200 GLY A O 1
ATOM 1468 N N . LEU A 1 201 ? 7.095 -9.081 -27.520 1.00 97.56 201 LEU A N 1
ATOM 1469 C CA . LEU A 1 201 ? 7.467 -8.055 -26.544 1.00 97.56 201 LEU A CA 1
ATOM 1470 C C . LEU A 1 201 ? 7.741 -8.691 -25.178 1.00 97.56 201 LEU A C 1
ATOM 1472 O O . LEU A 1 201 ? 6.864 -9.311 -24.566 1.00 97.56 201 LEU A O 1
ATOM 1476 N N . ASP A 1 202 ? 8.955 -8.482 -24.671 1.00 96.19 202 ASP A N 1
ATOM 1477 C CA . ASP A 1 202 ? 9.334 -8.924 -23.334 1.00 96.19 202 ASP A CA 1
ATOM 1478 C C . ASP A 1 202 ? 8.579 -8.156 -22.226 1.00 96.19 202 ASP A C 1
ATOM 1480 O O . ASP A 1 202 ? 7.803 -7.225 -22.468 1.00 96.19 202 ASP A O 1
ATOM 1484 N N . GLN A 1 203 ? 8.757 -8.586 -20.973 1.00 90.62 203 GLN A N 1
ATOM 1485 C CA . GLN A 1 203 ? 8.084 -7.953 -19.836 1.00 90.62 203 GLN A CA 1
ATOM 1486 C C . GLN A 1 203 ? 8.481 -6.479 -19.679 1.00 90.62 203 GLN A C 1
ATOM 1488 O O . GLN A 1 203 ? 7.618 -5.653 -19.408 1.00 90.62 203 GLN A O 1
ATOM 1493 N N . ALA A 1 204 ? 9.754 -6.128 -19.878 1.00 95.06 204 ALA A N 1
ATOM 1494 C CA . ALA A 1 204 ? 10.234 -4.763 -19.676 1.00 95.06 204 ALA A CA 1
ATOM 1495 C C . ALA A 1 204 ? 9.646 -3.791 -20.713 1.00 95.06 204 ALA A C 1
ATOM 1497 O O . ALA A 1 204 ? 9.240 -2.678 -20.369 1.00 95.06 204 ALA A O 1
ATOM 1498 N N . ALA A 1 205 ? 9.545 -4.218 -21.973 1.00 96.19 205 ALA A N 1
ATOM 1499 C CA . ALA A 1 205 ? 8.906 -3.454 -23.034 1.00 96.19 205 ALA A CA 1
ATOM 1500 C C . ALA A 1 205 ? 7.406 -3.264 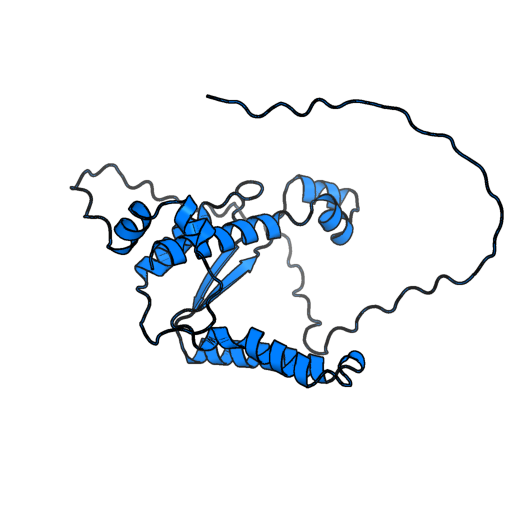-22.763 1.00 96.19 205 ALA A C 1
ATOM 1502 O O . ALA A 1 205 ? 6.901 -2.145 -22.873 1.00 96.19 205 ALA A O 1
ATOM 1503 N N . ARG A 1 206 ? 6.701 -4.325 -22.340 1.00 94.94 206 ARG A N 1
ATOM 1504 C CA . ARG A 1 206 ? 5.280 -4.239 -21.957 1.00 94.94 206 ARG A CA 1
ATOM 1505 C C . ARG A 1 206 ? 5.068 -3.317 -20.758 1.00 94.94 206 ARG A C 1
ATOM 1507 O O . ARG A 1 206 ? 4.186 -2.461 -20.808 1.00 94.94 206 ARG A O 1
ATOM 1514 N N . ASP A 1 207 ? 5.907 -3.426 -19.733 1.00 94.25 207 ASP A N 1
ATOM 1515 C CA . ASP A 1 207 ? 5.868 -2.580 -18.540 1.00 94.25 207 ASP A CA 1
ATOM 1516 C C . ASP A 1 207 ? 6.052 -1.100 -18.896 1.00 94.25 207 ASP A C 1
ATOM 1518 O O . ASP A 1 207 ? 5.317 -0.255 -18.386 1.00 94.25 207 ASP A O 1
ATOM 1522 N N . ARG A 1 208 ? 6.975 -0.782 -19.816 1.00 94.94 208 ARG A N 1
ATOM 1523 C CA . ARG A 1 208 ? 7.207 0.587 -20.302 1.00 94.94 208 ARG A CA 1
ATOM 1524 C C . ARG A 1 208 ? 6.040 1.120 -21.132 1.00 94.94 208 ARG A C 1
ATOM 1526 O O . ARG A 1 208 ? 5.6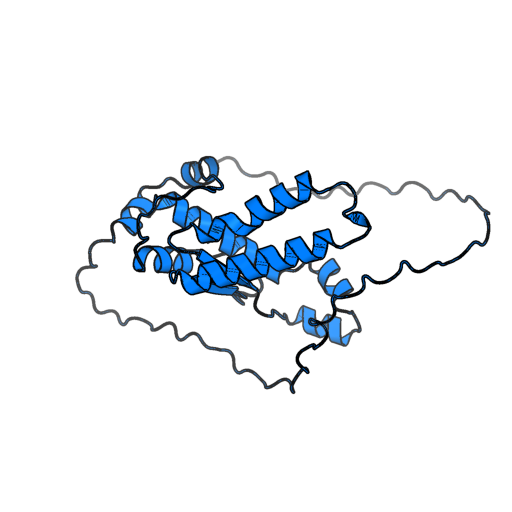60 2.273 -20.961 1.00 94.94 208 ARG A O 1
ATOM 1533 N N . LEU A 1 209 ? 5.471 0.298 -22.015 1.00 95.69 209 LEU A N 1
ATOM 1534 C CA . LEU A 1 209 ? 4.346 0.688 -22.873 1.00 95.69 209 LEU A CA 1
ATOM 1535 C C . LEU A 1 209 ? 3.048 0.875 -22.085 1.00 95.69 209 LEU A C 1
ATOM 1537 O O . LEU A 1 209 ? 2.259 1.766 -22.391 1.00 95.69 209 LEU A O 1
ATOM 1541 N N . ARG A 1 210 ? 2.814 0.029 -21.079 1.00 94.25 210 ARG A N 1
ATOM 1542 C CA . ARG A 1 210 ? 1.578 0.033 -20.286 1.00 94.25 210 ARG A CA 1
ATOM 1543 C C . ARG A 1 210 ? 1.680 0.774 -18.961 1.00 94.25 210 ARG A C 1
ATOM 1545 O O . ARG A 1 210 ? 0.659 0.947 -18.301 1.00 94.25 210 ARG A O 1
ATOM 1552 N N . ALA A 1 211 ? 2.884 1.172 -18.563 1.00 94.62 211 ALA A N 1
ATOM 1553 C CA . ALA A 1 211 ? 3.169 1.837 -17.298 1.00 94.62 211 ALA A CA 1
ATOM 1554 C C . ALA A 1 211 ? 2.654 1.075 -16.059 1.00 94.62 211 ALA A C 1
ATOM 1556 O O . ALA A 1 211 ? 2.197 1.697 -15.104 1.00 94.62 211 ALA A O 1
ATOM 1557 N N . ARG A 1 212 ? 2.727 -0.266 -16.055 1.00 94.75 212 ARG A N 1
ATOM 1558 C CA . ARG A 1 212 ? 2.340 -1.117 -14.905 1.00 94.75 212 ARG A CA 1
ATOM 1559 C C . ARG A 1 212 ? 0.926 -0.837 -14.361 1.00 94.75 212 ARG A C 1
ATOM 1561 O O . ARG A 1 212 ? 0.770 -0.329 -13.246 1.00 94.75 212 ARG A O 1
ATOM 1568 N N . PRO A 1 213 ? -0.132 -1.166 -15.126 1.00 95.69 213 PRO A N 1
ATOM 1569 C CA . PRO A 1 213 ? -1.514 -0.925 -14.703 1.00 95.69 213 PRO A CA 1
ATOM 1570 C C . PRO A 1 213 ? -1.891 -1.690 -13.421 1.00 95.69 213 PRO A C 1
ATOM 1572 O O . PRO A 1 213 ? -2.769 -1.252 -12.679 1.00 95.69 213 PRO A O 1
ATOM 1575 N N . ASP A 1 214 ? -1.206 -2.800 -13.143 1.00 95.06 214 ASP A N 1
ATOM 1576 C CA . ASP A 1 214 ? -1.260 -3.548 -11.888 1.00 95.06 214 ASP A CA 1
ATOM 1577 C C . ASP A 1 214 ? -0.848 -2.674 -10.695 1.00 95.06 214 ASP A C 1
ATOM 1579 O O . ASP A 1 214 ? -1.629 -2.495 -9.760 1.00 95.06 214 ASP A O 1
ATOM 1583 N N . LEU A 1 215 ? 0.329 -2.045 -10.766 1.00 96.44 215 LEU A N 1
ATOM 1584 C CA . LEU A 1 215 ? 0.844 -1.187 -9.695 1.00 96.44 215 LEU A CA 1
ATOM 1585 C C . LEU A 1 215 ? -0.002 0.074 -9.508 1.00 96.44 215 LEU A C 1
ATOM 1587 O O . LEU A 1 215 ? -0.241 0.477 -8.373 1.00 96.44 215 LEU A O 1
ATOM 1591 N N . GLN A 1 216 ? -0.496 0.673 -10.596 1.00 97.12 216 GLN A N 1
ATOM 1592 C CA . GLN A 1 216 ? -1.406 1.822 -10.510 1.00 97.12 216 GLN A CA 1
ATOM 1593 C C . GLN A 1 216 ? -2.713 1.454 -9.793 1.00 97.12 216 GLN A C 1
ATOM 1595 O O . GLN A 1 216 ? -3.172 2.197 -8.927 1.00 97.12 216 GLN A O 1
ATOM 1600 N N . SER A 1 217 ? -3.276 0.283 -10.109 1.00 97.88 217 SER A N 1
ATOM 1601 C CA . SER A 1 217 ? -4.501 -0.224 -9.479 1.00 97.88 217 SER A CA 1
ATOM 1602 C C . SER A 1 217 ? -4.308 -0.456 -7.978 1.00 97.88 217 SER A C 1
ATOM 1604 O O . SER A 1 217 ? -5.113 -0.003 -7.165 1.00 97.88 217 SER A O 1
ATOM 1606 N N . VAL A 1 218 ? -3.217 -1.122 -7.589 1.00 98.38 218 VAL A N 1
ATOM 1607 C CA . VAL A 1 218 ? -2.914 -1.378 -6.172 1.00 98.38 218 VAL A CA 1
ATOM 1608 C C . VAL A 1 218 ? -2.562 -0.089 -5.429 1.00 98.38 218 VAL A C 1
ATOM 1610 O O . VAL A 1 218 ? -2.971 0.079 -4.284 1.00 98.38 218 VAL A O 1
ATOM 1613 N N . GLY A 1 219 ? -1.877 0.856 -6.078 1.00 98.31 219 GLY A N 1
ATOM 1614 C CA . GLY A 1 219 ? -1.608 2.181 -5.519 1.00 98.31 219 GLY A CA 1
ATOM 1615 C C . GLY A 1 219 ? -2.890 2.960 -5.215 1.00 98.31 219 GLY A C 1
ATOM 1616 O O . GLY A 1 219 ? -3.009 3.544 -4.138 1.00 98.31 219 GLY A O 1
ATOM 1617 N N . ALA A 1 220 ? -3.880 2.909 -6.114 1.00 98.56 220 ALA A N 1
ATOM 1618 C CA . ALA A 1 220 ? -5.196 3.496 -5.872 1.00 98.56 220 ALA A CA 1
ATOM 1619 C C . ALA A 1 220 ? -5.892 2.840 -4.667 1.00 98.56 220 ALA A C 1
ATOM 1621 O O . ALA A 1 220 ? -6.387 3.545 -3.791 1.00 98.56 220 ALA A O 1
ATOM 1622 N N . ALA A 1 221 ? -5.856 1.508 -4.569 1.00 98.69 221 ALA A N 1
ATOM 1623 C CA . ALA A 1 221 ? -6.449 0.778 -3.449 1.00 98.69 221 ALA A CA 1
ATOM 1624 C C . ALA A 1 221 ? -5.761 1.085 -2.107 1.00 98.69 221 ALA A C 1
ATOM 1626 O O . ALA A 1 221 ? -6.437 1.332 -1.109 1.00 98.69 221 ALA A O 1
ATOM 1627 N N . ALA A 1 222 ? -4.427 1.149 -2.083 1.00 98.50 222 ALA A N 1
ATOM 1628 C CA . ALA A 1 222 ? -3.661 1.529 -0.898 1.00 98.50 222 ALA A CA 1
ATOM 1629 C C . ALA A 1 222 ? -3.962 2.972 -0.459 1.00 98.50 222 ALA A C 1
ATOM 1631 O O . ALA A 1 222 ? -4.119 3.239 0.732 1.00 98.50 222 ALA A O 1
ATOM 1632 N N . GLN A 1 223 ? -4.102 3.903 -1.408 1.00 98.31 223 GLN A N 1
ATOM 1633 C CA . GLN A 1 223 ? -4.498 5.275 -1.101 1.00 98.31 223 GLN A CA 1
ATOM 1634 C C . GLN A 1 223 ? -5.919 5.337 -0.526 1.00 98.31 223 GLN A C 1
ATOM 1636 O O . GLN A 1 223 ? -6.137 6.018 0.475 1.00 98.31 223 GLN A O 1
ATOM 1641 N N . THR A 1 224 ? -6.876 4.612 -1.111 1.00 98.50 224 THR A N 1
ATOM 1642 C CA . THR A 1 224 ? -8.246 4.531 -0.586 1.00 98.50 224 THR A CA 1
ATOM 1643 C C . THR A 1 224 ? -8.274 3.944 0.825 1.00 98.50 224 THR A C 1
ATOM 1645 O O . THR A 1 224 ? -8.969 4.487 1.681 1.00 98.50 224 THR A O 1
ATOM 1648 N N . LEU A 1 225 ? -7.469 2.913 1.102 1.00 98.50 225 LEU A N 1
ATOM 1649 C CA . LEU A 1 225 ? -7.311 2.346 2.445 1.00 98.50 225 LEU A CA 1
ATOM 1650 C C . LEU A 1 225 ? -6.815 3.397 3.451 1.00 98.50 225 LEU A C 1
ATOM 1652 O O . LEU A 1 225 ? -7.397 3.546 4.522 1.00 98.50 225 LEU A O 1
ATOM 1656 N N . CYS A 1 226 ? -5.784 4.170 3.095 1.00 98.31 226 CYS A N 1
ATOM 1657 C CA . CYS A 1 226 ? -5.249 5.240 3.943 1.00 98.31 226 CYS A CA 1
ATOM 1658 C C . CYS A 1 226 ? -6.271 6.353 4.218 1.00 98.31 226 CYS A C 1
ATOM 1660 O O . CYS A 1 226 ? -6.325 6.877 5.329 1.00 98.31 226 CYS A O 1
ATOM 1662 N N . LEU A 1 227 ? -7.067 6.735 3.214 1.00 98.31 227 LEU A N 1
ATOM 1663 C CA . LEU A 1 227 ? -8.112 7.750 3.376 1.00 98.31 227 LEU A CA 1
ATOM 1664 C C . LEU A 1 227 ? -9.263 7.234 4.244 1.00 98.31 227 LEU A C 1
ATOM 1666 O O . LEU A 1 227 ? -9.753 7.979 5.087 1.00 98.31 227 LEU A O 1
ATOM 1670 N N . ALA A 1 228 ? -9.658 5.969 4.075 1.00 97.88 228 ALA A N 1
ATOM 1671 C CA . ALA A 1 228 ? -10.662 5.333 4.919 1.00 97.88 228 ALA A CA 1
ATOM 1672 C C . ALA A 1 228 ? -10.204 5.284 6.380 1.00 97.88 228 ALA A C 1
ATOM 1674 O O . ALA A 1 228 ? -10.960 5.690 7.255 1.00 97.88 228 ALA A O 1
ATOM 1675 N N . ALA A 1 229 ? -8.961 4.859 6.635 1.00 97.12 229 ALA A N 1
ATOM 1676 C CA . ALA A 1 229 ? -8.383 4.864 7.976 1.00 97.12 229 ALA A CA 1
ATOM 1677 C C . ALA A 1 229 ? -8.435 6.267 8.597 1.00 97.12 229 ALA A C 1
ATOM 1679 O O . ALA A 1 229 ? -9.045 6.445 9.641 1.00 97.12 229 ALA A O 1
ATOM 1680 N N . HIS A 1 230 ? -7.917 7.282 7.896 1.00 97.69 230 HIS A N 1
ATOM 1681 C CA . HIS A 1 230 ? -7.912 8.666 8.390 1.00 97.69 230 HIS A CA 1
ATOM 1682 C C . HIS A 1 230 ? -9.316 9.228 8.653 1.00 97.69 230 HIS A C 1
ATOM 1684 O O . HIS A 1 230 ? -9.527 9.943 9.628 1.00 97.69 230 HIS A O 1
ATOM 1690 N N . ALA A 1 231 ? -10.292 8.906 7.803 1.00 97.44 231 ALA A N 1
ATOM 1691 C CA . ALA A 1 231 ? -11.674 9.346 7.982 1.00 97.44 231 ALA A CA 1
ATOM 1692 C C . ALA A 1 231 ? -12.355 8.718 9.211 1.00 97.44 231 ALA A C 1
ATOM 1694 O O . ALA A 1 231 ? -13.319 9.276 9.734 1.00 97.44 231 ALA A O 1
ATOM 1695 N N . MET A 1 232 ? -11.875 7.560 9.669 1.00 94.81 232 MET A N 1
ATOM 1696 C CA . MET A 1 232 ? -12.431 6.845 10.817 1.00 94.81 232 MET A CA 1
ATOM 1697 C C . MET A 1 232 ? -11.714 7.153 12.136 1.00 94.81 232 MET A C 1
ATOM 1699 O O . MET A 1 232 ? -12.179 6.659 13.164 1.00 94.81 232 MET A O 1
ATOM 1703 N N . GLY A 1 233 ? -10.681 8.002 12.127 1.00 90.06 233 GLY A N 1
ATOM 1704 C CA . GLY A 1 233 ? -9.899 8.411 13.306 1.00 90.06 233 GLY A CA 1
ATOM 1705 C C . GLY A 1 233 ? -8.723 7.495 13.619 1.00 90.06 233 GLY A C 1
ATOM 1706 O O . GLY A 1 233 ? -8.227 7.597 14.763 1.00 90.06 233 GLY A O 1
#

Radius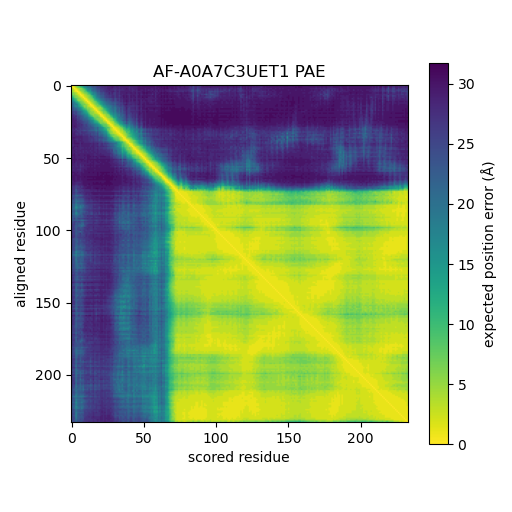 of gyration: 24.85 Å; Cα contacts (8 Å, |Δi|>4): 157; chains: 1; bounding box: 71×52×63 Å

pLDDT: mean 77.45, std 28.42, range [23.27, 98.69]

Solvent-accessible surface area (backbone atoms only — not comparable to full-atom values): 14994 Å² total; per-residue (Å²): 142,83,81,84,83,78,86,74,85,78,88,78,83,88,82,78,94,76,91,80,82,90,82,82,92,80,79,94,74,76,79,82,76,83,80,76,65,94,84,72,84,67,78,77,78,86,68,82,85,69,85,70,70,76,82,72,76,74,73,76,75,76,70,96,69,90,63,82,78,73,79,73,52,73,49,54,48,36,42,71,70,44,52,68,71,57,41,69,72,67,60,74,93,78,80,78,65,64,98,59,83,72,58,66,67,54,55,49,49,24,50,58,55,13,72,69,38,71,42,61,91,75,62,66,40,58,46,82,44,80,44,62,54,64,69,59,33,48,52,53,32,48,55,52,45,50,55,50,55,54,50,62,71,38,80,89,35,69,86,38,63,68,58,50,53,51,48,43,56,71,70,38,46,63,50,67,35,50,62,38,75,50,78,42,78,44,93,72,80,52,75,67,53,54,53,43,42,76,73,67,45,51,69,68,58,47,38,66,75,59,64,41,50,55,59,54,22,42,50,40,17,53,50,41,26,52,46,44,46,56,31,48,108

Foldseek 3Di:
DDDDDDDDDDDDDDDDDDDDDDDDDDDDDDPDDDDDDPPPPDDDPPDPPDPPPPPPPPPPPPPPDDDPPDDDDLLVVLLVPFDLVCLVVVQDDDLDEDPDADDPVLLVVLLVQLLPFDAPPSPSQKDKDKDQDLVVLVVVLVVQLVVLVVVCPDPVCVPVPVVSVVVSSVRNSQSNYNIDIDMDGHDDDDPVNVVCVVVVDDPVNVCVVVVPRSVVRSVRSVVSSSSSVSSSD

Sequence (233 aa):
MTGWPSCRRSRAAEPGRRDAGGAGDGGSGRPPRPRLLPGLARGVPAGPARKRGGVQVRQETQGAGGGPAAAPSPARQRLAAAGFEAVVRTRASVRSFRDEPVPRDDVRLMVELATRAANAGNAQPWLFVAVEDVGTKEAMRAAVAAAVDAMAGWPEARGERRALAAVRRYATFFAAAPVVVAVFVLPYESTSDRLMAAHGLDQAARDRLRARPDLQSVGAAAQTLCLAAHAMG